Protein AF-A0AAV5SK29-F1 (afdb_monomer_lite)

Structure (mmCIF, N/CA/C/O backbone):
data_AF-A0AAV5SK29-F1
#
_entry.id   AF-A0AAV5SK29-F1
#
loop_
_atom_site.group_PDB
_atom_site.id
_atom_site.type_symbol
_atom_site.label_atom_id
_atom_site.label_alt_id
_atom_site.label_comp_id
_atom_site.label_asym_id
_atom_site.label_entity_id
_atom_site.label_seq_id
_atom_site.pdbx_PDB_ins_code
_atom_site.Cartn_x
_atom_site.Cartn_y
_atom_site.Cartn_z
_atom_site.occupancy
_atom_site.B_iso_or_equiv
_atom_site.auth_seq_id
_atom_site.auth_comp_id
_atom_site.auth_asym_id
_atom_site.auth_atom_id
_atom_site.pdbx_PDB_model_num
ATOM 1 N N . THR A 1 1 ? -4.341 -17.603 15.084 1.00 79.88 1 THR A N 1
ATOM 2 C CA . THR A 1 1 ? -4.028 -18.581 14.022 1.00 79.88 1 THR A CA 1
ATOM 3 C C . THR A 1 1 ? -3.719 -17.914 12.682 1.00 79.88 1 THR A C 1
ATOM 5 O O . THR A 1 1 ? -2.546 -17.773 12.384 1.00 79.88 1 THR A O 1
ATOM 8 N N . LEU A 1 2 ? -4.679 -17.398 11.893 1.00 82.50 2 LEU A N 1
ATOM 9 C CA . LEU A 1 2 ? -4.376 -16.826 10.555 1.00 82.50 2 LEU A CA 1
ATOM 10 C C . LEU A 1 2 ? -3.475 -15.574 10.591 1.00 82.50 2 LEU A C 1
ATOM 12 O O . LEU A 1 2 ? -2.555 -15.437 9.786 1.00 82.50 2 LEU A O 1
ATOM 16 N N . ARG A 1 3 ? -3.723 -14.651 11.531 1.00 79.00 3 ARG A N 1
ATOM 17 C CA . ARG A 1 3 ? -2.910 -13.431 11.692 1.00 79.00 3 ARG A CA 1
ATOM 18 C C . ARG A 1 3 ? -1.450 -13.754 12.022 1.00 79.00 3 ARG A C 1
ATOM 20 O O . ARG A 1 3 ? -0.555 -13.122 11.474 1.00 79.00 3 ARG A O 1
ATOM 27 N N . GLU A 1 4 ? -1.228 -14.741 12.883 1.00 84.56 4 GLU A N 1
ATOM 28 C CA . GLU A 1 4 ? 0.108 -15.174 13.308 1.00 84.56 4 GLU A CA 1
ATOM 29 C C . GLU A 1 4 ? 0.863 -15.832 12.152 1.00 84.56 4 GLU A C 1
ATOM 31 O O . GLU A 1 4 ? 2.021 -15.497 11.922 1.00 84.56 4 GLU A O 1
ATOM 36 N N . THR A 1 5 ? 0.195 -16.670 11.350 1.00 89.31 5 THR A N 1
ATOM 37 C CA . THR A 1 5 ? 0.790 -17.254 10.136 1.00 89.31 5 THR A CA 1
ATOM 38 C C . THR A 1 5 ? 1.229 -16.175 9.143 1.00 89.31 5 THR A C 1
ATOM 40 O O . THR A 1 5 ? 2.331 -16.241 8.597 1.00 89.31 5 THR A O 1
ATOM 43 N N . ARG A 1 6 ? 0.402 -15.140 8.932 1.00 79.38 6 ARG A N 1
ATOM 44 C CA . ARG A 1 6 ? 0.746 -14.016 8.041 1.00 79.38 6 ARG A CA 1
ATOM 45 C C . ARG A 1 6 ? 1.919 -13.205 8.586 1.00 79.38 6 ARG A C 1
ATOM 47 O O . ARG A 1 6 ? 2.805 -12.848 7.818 1.00 79.38 6 ARG A O 1
ATOM 54 N N . LEU A 1 7 ? 1.942 -12.944 9.894 1.00 82.88 7 LEU A N 1
ATOM 55 C CA . LEU A 1 7 ? 3.041 -12.229 10.546 1.00 82.88 7 LEU A CA 1
ATOM 56 C C . LEU A 1 7 ? 4.361 -13.003 10.413 1.00 82.88 7 LEU A C 1
ATOM 58 O O . LEU A 1 7 ? 5.349 -12.426 9.976 1.00 82.88 7 LEU A O 1
ATOM 62 N N . SER A 1 8 ? 4.348 -14.309 10.695 1.00 89.31 8 SER A N 1
ATOM 63 C CA . SER A 1 8 ? 5.518 -15.187 10.554 1.00 89.31 8 SER A CA 1
ATOM 64 C C . SER A 1 8 ? 6.041 -15.221 9.116 1.00 89.31 8 SER A C 1
ATOM 66 O O . SER A 1 8 ? 7.241 -15.089 8.904 1.00 89.31 8 SER A O 1
ATOM 68 N N . THR A 1 9 ? 5.152 -15.291 8.119 1.00 82.44 9 THR A N 1
ATOM 69 C CA . THR A 1 9 ? 5.553 -15.251 6.699 1.00 82.44 9 THR A CA 1
ATOM 70 C C . THR A 1 9 ? 6.255 -13.936 6.342 1.00 82.44 9 THR A C 1
ATOM 72 O O . THR A 1 9 ? 7.259 -13.934 5.630 1.00 82.44 9 THR A O 1
ATOM 75 N N . VAL A 1 10 ? 5.741 -12.806 6.838 1.00 78.69 10 VAL A N 1
ATOM 76 C CA . VAL A 1 10 ? 6.340 -11.482 6.609 1.00 78.69 10 VAL A CA 1
ATOM 77 C C . VAL A 1 10 ? 7.680 -11.347 7.332 1.00 78.69 10 VAL A C 1
ATOM 79 O O . VAL A 1 10 ? 8.613 -10.790 6.759 1.00 78.69 10 VAL A O 1
ATOM 82 N N . GLU A 1 11 ? 7.809 -11.874 8.551 1.00 86.31 11 GLU A N 1
ATOM 83 C CA . GLU A 1 11 ? 9.074 -11.887 9.296 1.00 86.31 11 GLU A CA 1
ATOM 84 C C . GLU A 1 11 ? 10.143 -12.741 8.589 1.00 86.31 11 GLU A C 1
ATOM 86 O O . GLU A 1 11 ? 11.283 -12.291 8.449 1.00 86.31 11 GLU A O 1
ATOM 91 N N . ASP A 1 12 ? 9.774 -13.907 8.052 1.00 89.12 12 ASP A N 1
ATOM 92 C CA . ASP A 1 12 ? 10.679 -14.766 7.277 1.00 89.12 12 ASP A CA 1
ATOM 93 C C . ASP A 1 12 ? 11.138 -14.105 5.971 1.00 89.12 12 ASP A C 1
ATOM 95 O O . ASP A 1 12 ? 12.321 -14.158 5.619 1.00 89.12 12 ASP A O 1
ATOM 99 N N . LEU A 1 13 ? 10.217 -13.466 5.242 1.00 81.25 13 LEU A N 1
ATOM 100 C CA . LEU A 1 13 ? 10.543 -12.715 4.026 1.00 81.25 13 LEU A CA 1
ATOM 101 C C . LEU A 1 13 ? 11.444 -11.524 4.333 1.00 81.25 13 LEU A C 1
ATOM 103 O O . LEU A 1 13 ? 12.464 -11.344 3.669 1.00 81.25 13 LEU A O 1
ATOM 107 N N . LYS A 1 14 ? 11.113 -10.758 5.374 1.00 86.31 14 LYS A N 1
ATOM 108 C CA . LYS A 1 14 ? 11.934 -9.644 5.842 1.00 86.31 14 LYS A CA 1
ATOM 109 C C . LYS A 1 14 ? 13.348 -10.115 6.162 1.00 86.31 14 LYS A C 1
ATOM 111 O O . LYS A 1 14 ? 14.292 -9.512 5.672 1.00 86.31 14 LYS A O 1
ATOM 116 N N . LYS A 1 15 ? 13.507 -11.212 6.909 1.00 91.12 15 LYS A N 1
ATOM 117 C CA . LYS A 1 15 ? 14.826 -11.773 7.233 1.00 91.12 15 LYS A CA 1
ATOM 118 C C . LYS A 1 15 ? 15.636 -12.083 5.972 1.00 91.12 15 LYS A C 1
ATOM 120 O O . LYS A 1 15 ? 16.774 -11.642 5.865 1.00 91.12 15 LYS A O 1
ATOM 125 N N . LYS A 1 16 ? 15.036 -12.771 4.994 1.00 88.44 16 LYS A N 1
ATOM 126 C CA . LYS A 1 16 ? 15.699 -13.088 3.715 1.00 88.44 16 LYS A CA 1
ATOM 127 C C . LYS A 1 16 ? 16.128 -11.832 2.957 1.00 88.44 16 LYS A C 1
ATOM 129 O O . LYS A 1 16 ? 17.215 -11.805 2.390 1.00 88.44 16 LYS A O 1
ATOM 134 N N . ILE A 1 17 ? 15.287 -10.800 2.952 1.00 82.44 17 ILE A N 1
ATOM 135 C CA . ILE A 1 17 ? 15.566 -9.532 2.270 1.00 82.44 17 ILE A CA 1
ATOM 136 C C . ILE A 1 17 ? 16.645 -8.741 3.003 1.00 82.44 17 ILE A C 1
ATOM 138 O O . ILE A 1 17 ? 17.525 -8.196 2.352 1.00 82.44 17 ILE A O 1
ATOM 142 N N . THR A 1 18 ? 16.641 -8.715 4.335 1.00 83.56 18 THR A N 1
ATOM 143 C CA . THR A 1 18 ? 17.704 -8.081 5.123 1.00 83.56 18 THR A CA 1
ATOM 144 C C . THR A 1 18 ? 19.044 -8.789 4.914 1.00 83.56 18 THR A C 1
ATOM 146 O O . THR A 1 18 ? 20.053 -8.124 4.688 1.00 83.56 18 THR A O 1
ATOM 149 N N . ASP A 1 19 ? 19.055 -10.125 4.897 1.00 86.06 19 ASP A N 1
ATOM 150 C CA . ASP A 1 19 ? 20.255 -10.918 4.598 1.00 86.06 19 ASP A CA 1
ATOM 151 C C . ASP A 1 19 ? 20.784 -10.639 3.179 1.00 86.06 19 ASP A C 1
ATOM 153 O O . ASP A 1 19 ? 21.995 -10.674 2.945 1.00 86.06 19 ASP A O 1
ATOM 157 N N . PHE A 1 20 ? 19.886 -10.358 2.228 1.00 79.25 20 PHE A N 1
ATOM 158 C CA . PHE A 1 20 ? 20.234 -9.961 0.864 1.00 79.25 20 PHE A CA 1
ATOM 159 C C . PHE A 1 20 ? 20.740 -8.511 0.798 1.00 79.25 20 PHE A C 1
ATOM 161 O O . PHE A 1 20 ? 21.775 -8.252 0.189 1.00 79.25 20 PHE A O 1
ATOM 168 N N . SER A 1 21 ? 20.078 -7.588 1.500 1.00 83.81 21 SER A N 1
ATOM 169 C CA . SER A 1 21 ? 20.451 -6.173 1.604 1.00 83.81 21 SER A CA 1
ATOM 170 C C . SER A 1 21 ? 21.813 -5.966 2.240 1.00 83.81 21 SER A C 1
ATOM 172 O O . SER A 1 21 ? 22.501 -5.025 1.880 1.00 83.81 21 SER A O 1
ATOM 174 N N . PHE A 1 22 ? 22.234 -6.837 3.155 1.00 82.06 22 PHE A N 1
ATOM 175 C CA . PHE A 1 22 ? 23.568 -6.741 3.748 1.00 82.06 22 PHE A CA 1
ATOM 176 C C . PHE A 1 22 ? 24.691 -7.074 2.753 1.00 82.06 22 PHE A C 1
ATOM 178 O O . PHE A 1 22 ? 25.846 -6.722 2.970 1.00 82.06 22 PHE A O 1
ATOM 185 N N . LYS A 1 23 ? 24.368 -7.791 1.672 1.00 84.38 23 LYS A N 1
ATOM 186 C CA . LYS A 1 23 ? 25.326 -8.241 0.652 1.00 84.38 23 LYS A CA 1
ATOM 187 C C . LYS A 1 23 ? 25.275 -7.407 -0.623 1.00 84.38 23 LYS A C 1
ATOM 189 O O . LYS A 1 23 ? 26.054 -7.664 -1.535 1.00 84.38 23 LYS A O 1
ATOM 194 N N . SER A 1 24 ? 24.327 -6.482 -0.710 1.00 80.62 24 SER A N 1
ATOM 195 C CA . SER A 1 24 ? 24.026 -5.726 -1.912 1.00 80.62 24 SER A CA 1
ATOM 196 C C . SER A 1 24 ? 24.037 -4.241 -1.580 1.00 80.62 24 SER A C 1
ATOM 198 O O . SER A 1 24 ? 23.245 -3.790 -0.759 1.00 80.62 24 SER A O 1
ATOM 200 N N . ASP A 1 25 ? 24.899 -3.488 -2.259 1.00 84.12 25 ASP A N 1
ATOM 201 C CA . ASP A 1 25 ? 24.910 -2.020 -2.203 1.00 84.12 25 ASP A CA 1
ATOM 202 C C . ASP A 1 25 ? 23.821 -1.400 -3.103 1.00 84.12 25 ASP A C 1
ATOM 204 O O . ASP A 1 25 ? 23.815 -0.197 -3.359 1.00 84.12 25 ASP A O 1
ATOM 208 N N . ASP A 1 26 ? 22.897 -2.221 -3.611 1.00 83.38 26 ASP A N 1
ATOM 209 C CA . ASP A 1 26 ? 21.832 -1.783 -4.500 1.00 83.38 26 ASP A CA 1
ATOM 210 C C . ASP A 1 26 ? 20.769 -0.997 -3.718 1.00 83.38 26 ASP A C 1
ATOM 212 O O . ASP A 1 26 ? 20.129 -1.492 -2.778 1.00 83.38 26 ASP A O 1
ATOM 216 N N . VAL A 1 27 ? 20.557 0.249 -4.144 1.00 84.62 27 VAL A N 1
ATOM 217 C CA . VAL A 1 27 ? 19.551 1.163 -3.591 1.00 84.62 27 VAL A CA 1
ATOM 218 C C . VAL A 1 27 ? 18.164 0.523 -3.619 1.00 84.62 27 VAL A C 1
ATOM 220 O O . VAL A 1 27 ? 17.388 0.687 -2.675 1.00 84.62 27 VAL A O 1
ATOM 223 N N . LEU A 1 28 ? 17.860 -0.274 -4.642 1.00 82.75 28 LEU A N 1
ATOM 224 C CA . LEU A 1 28 ? 16.573 -0.936 -4.771 1.00 82.75 28 LEU A CA 1
ATOM 225 C C . LEU A 1 28 ? 16.336 -1.945 -3.648 1.00 82.75 28 LEU A C 1
ATOM 227 O O . LEU A 1 28 ? 15.243 -2.013 -3.083 1.00 82.75 28 LEU A O 1
ATOM 231 N N . VAL A 1 29 ? 17.360 -2.723 -3.307 1.00 84.06 29 VAL A N 1
ATOM 232 C CA . VAL A 1 29 ? 17.273 -3.725 -2.242 1.00 84.06 29 VAL A CA 1
ATOM 233 C C . VAL A 1 29 ? 17.028 -3.043 -0.896 1.00 84.06 29 VAL A C 1
ATOM 235 O O . VAL A 1 29 ? 16.201 -3.510 -0.108 1.00 84.06 29 VAL A O 1
ATOM 238 N N . SER A 1 30 ? 17.669 -1.895 -0.669 1.00 87.00 30 SER A N 1
ATOM 239 C CA . SER A 1 30 ? 17.427 -1.044 0.501 1.00 87.00 30 SER A CA 1
ATOM 240 C C . SER A 1 30 ? 15.981 -0.529 0.553 1.00 87.00 30 SER A C 1
ATOM 242 O O . SER A 1 30 ? 15.318 -0.650 1.589 1.00 87.00 30 SER A O 1
ATOM 244 N N . VAL A 1 31 ? 15.442 -0.038 -0.571 1.00 87.69 31 VAL A N 1
ATOM 245 C CA . VAL A 1 31 ? 14.044 0.424 -0.680 1.00 87.69 31 VAL A CA 1
ATOM 246 C C . VAL A 1 31 ? 13.063 -0.714 -0.395 1.00 87.69 31 VAL A C 1
ATOM 248 O O . VAL A 1 31 ? 12.134 -0.542 0.398 1.00 87.69 31 VAL A O 1
ATOM 251 N N . ILE A 1 32 ? 13.282 -1.898 -0.976 1.00 85.88 32 ILE A N 1
ATOM 252 C CA . ILE A 1 32 ? 12.451 -3.083 -0.722 1.00 85.88 32 ILE A CA 1
ATOM 253 C C . ILE A 1 32 ? 12.506 -3.453 0.765 1.00 85.88 32 ILE A C 1
ATOM 255 O O . ILE A 1 32 ? 11.458 -3.634 1.386 1.00 85.88 32 ILE A O 1
ATOM 259 N N . SER A 1 33 ? 13.696 -3.511 1.371 1.00 88.00 33 SER A N 1
ATOM 260 C CA . SER A 1 33 ? 13.848 -3.820 2.800 1.00 88.00 33 SER A CA 1
ATOM 261 C C . SER A 1 33 ? 13.050 -2.853 3.680 1.00 88.00 33 SER A C 1
ATOM 263 O O . SER A 1 33 ? 12.306 -3.286 4.564 1.00 88.00 33 SER A O 1
ATOM 265 N N . LYS A 1 34 ? 13.125 -1.547 3.398 1.00 89.81 34 LYS A N 1
ATOM 266 C CA . LYS A 1 34 ? 12.353 -0.523 4.120 1.00 89.81 34 LYS A CA 1
ATOM 267 C C . LYS A 1 34 ? 10.852 -0.699 3.942 1.00 89.81 34 LYS A C 1
ATOM 269 O O . LYS A 1 34 ? 10.105 -0.538 4.904 1.00 89.81 34 LYS A O 1
ATOM 274 N N . ALA A 1 35 ? 10.396 -1.080 2.753 1.00 87.75 35 ALA A N 1
ATOM 275 C CA . ALA A 1 35 ? 8.987 -1.364 2.513 1.00 87.75 35 ALA A CA 1
ATOM 276 C C . ALA A 1 35 ? 8.482 -2.494 3.436 1.00 87.75 35 ALA A C 1
ATOM 278 O O . ALA A 1 35 ? 7.438 -2.358 4.085 1.00 87.75 35 ALA A O 1
ATOM 279 N N . PHE A 1 36 ? 9.253 -3.576 3.578 1.00 88.12 36 PHE A N 1
ATOM 280 C CA . PHE A 1 36 ? 8.930 -4.665 4.507 1.00 88.12 36 PHE A CA 1
ATOM 281 C C . PHE A 1 36 ? 8.952 -4.227 5.976 1.00 88.12 36 PHE A C 1
ATOM 283 O O . PHE A 1 36 ? 8.108 -4.679 6.758 1.00 88.12 36 PHE A O 1
ATOM 290 N N . ASP A 1 37 ? 9.847 -3.314 6.360 1.00 88.88 37 ASP A N 1
ATOM 291 C CA . ASP A 1 37 ? 9.841 -2.721 7.700 1.00 88.88 37 ASP A CA 1
ATOM 292 C C . ASP A 1 37 ? 8.538 -1.975 7.992 1.00 88.88 37 ASP A C 1
ATOM 294 O O . ASP A 1 37 ? 7.929 -2.197 9.046 1.00 88.88 37 ASP A O 1
ATOM 298 N N . VAL A 1 38 ? 8.064 -1.155 7.049 1.00 88.69 38 VAL A N 1
ATOM 299 C CA . VAL A 1 38 ? 6.784 -0.444 7.182 1.00 88.69 38 VAL A CA 1
ATOM 300 C C . VAL A 1 38 ? 5.619 -1.426 7.291 1.00 88.69 38 VAL A C 1
ATOM 302 O O . VAL A 1 38 ? 4.791 -1.295 8.196 1.00 88.69 38 VAL A O 1
ATOM 305 N N . SER A 1 39 ? 5.582 -2.453 6.436 1.00 86.19 39 SER A N 1
ATOM 306 C CA . SER A 1 39 ? 4.564 -3.514 6.493 1.00 86.19 39 SER A CA 1
ATOM 307 C C . SER A 1 39 ? 4.497 -4.157 7.873 1.00 86.19 39 SER A C 1
ATOM 309 O O . SER A 1 39 ? 3.430 -4.287 8.475 1.00 86.19 39 SER A O 1
ATOM 311 N N . HIS A 1 40 ? 5.654 -4.533 8.405 1.00 87.75 40 HIS A N 1
ATOM 312 C CA . HIS A 1 40 ? 5.761 -5.148 9.716 1.00 87.75 40 HIS A CA 1
ATOM 313 C C . HIS A 1 40 ? 5.312 -4.191 10.839 1.00 87.75 40 HIS A C 1
ATOM 315 O O . HIS A 1 40 ? 4.618 -4.614 11.768 1.00 87.75 40 HIS A O 1
ATOM 321 N N . MET A 1 41 ? 5.636 -2.895 10.749 1.00 90.00 41 MET A N 1
ATOM 322 C CA . MET A 1 41 ? 5.177 -1.881 11.710 1.00 90.00 41 MET A CA 1
ATOM 323 C C . MET A 1 41 ? 3.652 -1.736 11.732 1.00 90.00 41 MET A C 1
ATOM 325 O O . MET A 1 41 ? 3.075 -1.663 12.824 1.00 90.00 41 MET A O 1
ATOM 329 N N . ILE A 1 42 ? 3.012 -1.732 10.557 1.00 86.75 42 ILE A N 1
ATOM 330 C CA . ILE A 1 42 ? 1.550 -1.684 10.414 1.00 86.75 42 ILE A CA 1
ATOM 331 C C . ILE A 1 42 ? 0.923 -2.929 11.051 1.00 86.75 42 ILE A C 1
ATOM 333 O O . ILE A 1 42 ? 0.039 -2.808 11.899 1.00 86.75 42 ILE A O 1
ATOM 337 N N . MET A 1 43 ? 1.434 -4.124 10.735 1.00 84.81 43 MET A N 1
ATOM 338 C CA . MET A 1 43 ? 0.885 -5.391 11.241 1.00 84.81 43 MET A CA 1
ATOM 339 C C . MET A 1 43 ? 1.021 -5.565 12.762 1.00 84.81 43 MET A C 1
ATOM 341 O O . MET A 1 43 ? 0.120 -6.128 13.400 1.00 84.81 43 MET A O 1
ATOM 345 N N . LYS A 1 44 ? 2.119 -5.069 13.355 1.00 88.81 44 LYS A N 1
ATOM 346 C CA . LYS A 1 44 ? 2.318 -5.045 14.817 1.00 88.81 44 LYS A CA 1
ATOM 347 C C . LYS A 1 44 ? 1.499 -3.968 15.528 1.00 88.81 44 LYS A C 1
ATOM 349 O O . LYS A 1 44 ? 1.471 -3.957 16.752 1.00 88.81 44 LYS A O 1
ATOM 354 N N . GLY A 1 45 ? 0.814 -3.093 14.792 1.00 88.25 45 GLY A N 1
ATOM 355 C CA . GLY A 1 45 ? 0.023 -2.020 15.388 1.00 88.25 45 GLY A CA 1
ATOM 356 C C . GLY A 1 45 ? 0.885 -0.935 16.033 1.00 88.25 45 GLY A C 1
ATOM 357 O O . GLY A 1 45 ? 0.476 -0.352 17.029 1.00 88.25 45 GLY A O 1
ATOM 358 N N . SER A 1 46 ? 2.066 -0.656 15.473 1.00 88.88 46 SER A N 1
ATOM 359 C CA . SER A 1 46 ? 2.958 0.407 15.964 1.00 88.88 46 SER A CA 1
ATOM 360 C C . SER A 1 46 ? 2.282 1.788 15.938 1.00 88.88 46 SER A C 1
ATOM 362 O O . SER A 1 46 ? 1.284 1.981 15.241 1.00 88.88 46 SER A O 1
ATOM 364 N N . ASN A 1 47 ? 2.859 2.760 16.655 1.00 85.62 47 ASN A N 1
ATOM 365 C CA . ASN A 1 47 ? 2.370 4.143 16.698 1.00 85.62 47 ASN A CA 1
ATOM 366 C C . ASN A 1 47 ? 2.274 4.774 15.301 1.00 85.62 47 ASN A C 1
ATOM 368 O O . ASN A 1 47 ? 3.209 4.681 14.499 1.00 85.62 47 ASN A O 1
ATOM 372 N N . ASP A 1 48 ? 1.180 5.494 15.067 1.00 86.50 48 ASP A N 1
ATOM 373 C CA . ASP A 1 48 ? 0.810 6.027 13.754 1.00 86.50 48 ASP A CA 1
ATOM 374 C C . ASP A 1 48 ? 1.839 7.035 13.213 1.00 86.50 48 ASP A C 1
ATOM 376 O O . ASP A 1 48 ? 2.189 6.994 12.035 1.00 86.50 48 ASP A O 1
ATOM 380 N N . SER A 1 49 ? 2.442 7.854 14.082 1.00 90.62 49 SER A N 1
ATOM 381 C CA . SER A 1 49 ? 3.486 8.812 13.689 1.00 90.62 49 SER A CA 1
ATOM 382 C C . SER A 1 49 ? 4.729 8.144 13.096 1.00 90.62 49 SER A C 1
ATOM 384 O O . SER A 1 49 ? 5.314 8.651 12.140 1.00 90.62 49 SER A O 1
ATOM 386 N N . ARG A 1 50 ? 5.128 6.978 13.621 1.00 88.94 50 ARG A N 1
ATOM 387 C CA . ARG A 1 50 ? 6.294 6.240 13.116 1.00 88.94 50 ARG A CA 1
ATOM 388 C C . ARG A 1 50 ? 6.006 5.622 11.752 1.00 88.94 50 ARG A C 1
ATOM 390 O O . ARG A 1 50 ? 6.889 5.619 10.902 1.00 88.94 50 ARG A O 1
ATOM 397 N N . ILE A 1 51 ? 4.786 5.122 11.551 1.00 88.50 51 ILE A N 1
ATOM 398 C CA . ILE A 1 51 ? 4.350 4.542 10.275 1.00 88.50 51 ILE A CA 1
ATOM 399 C C . ILE A 1 51 ? 4.321 5.626 9.194 1.00 88.50 51 ILE A C 1
ATOM 401 O O . ILE A 1 51 ? 4.905 5.432 8.132 1.00 88.50 51 ILE A O 1
ATOM 405 N N . ILE A 1 52 ? 3.731 6.792 9.484 1.00 88.25 52 ILE A N 1
ATOM 406 C CA . ILE A 1 52 ? 3.667 7.919 8.539 1.00 88.25 52 ILE A CA 1
ATOM 407 C C . ILE A 1 52 ? 5.071 8.385 8.140 1.00 88.25 52 ILE A C 1
ATOM 409 O O . ILE A 1 52 ? 5.343 8.579 6.956 1.00 88.25 52 ILE A O 1
ATOM 413 N N . THR A 1 53 ? 5.982 8.548 9.103 1.00 91.31 53 THR A N 1
ATOM 414 C CA . THR A 1 53 ? 7.369 8.943 8.810 1.00 91.31 53 THR A CA 1
ATOM 415 C C . THR A 1 53 ? 8.075 7.909 7.935 1.00 91.31 53 THR A C 1
ATOM 417 O O . THR A 1 53 ? 8.752 8.281 6.979 1.00 91.31 53 THR A O 1
ATOM 420 N N . ALA A 1 54 ? 7.881 6.616 8.210 1.00 88.69 54 ALA A N 1
ATOM 421 C CA . ALA A 1 54 ? 8.489 5.552 7.420 1.00 88.69 54 ALA A CA 1
ATOM 422 C C . ALA A 1 54 ? 7.914 5.481 5.991 1.00 88.69 54 ALA A C 1
ATOM 424 O O . ALA A 1 54 ? 8.677 5.341 5.040 1.00 88.69 54 ALA A O 1
ATOM 425 N N . LEU A 1 55 ? 6.600 5.668 5.822 1.00 86.50 55 LEU A N 1
ATOM 426 C CA . LEU A 1 55 ? 5.952 5.762 4.506 1.00 86.50 55 LEU A CA 1
ATOM 427 C C . LEU A 1 55 ? 6.473 6.951 3.690 1.00 86.50 55 LEU A C 1
ATOM 429 O O . LEU A 1 55 ? 6.744 6.806 2.500 1.00 86.50 55 LEU A O 1
ATOM 433 N N . LYS A 1 56 ? 6.658 8.116 4.324 1.00 88.56 56 LYS A N 1
ATOM 434 C CA . LYS A 1 56 ? 7.241 9.297 3.666 1.00 88.56 56 LYS A CA 1
ATOM 435 C C . LYS A 1 56 ? 8.684 9.046 3.233 1.00 88.56 56 LYS A C 1
ATOM 437 O O . LYS A 1 56 ? 9.020 9.342 2.092 1.00 88.56 56 LYS A O 1
ATOM 442 N N . SER A 1 57 ? 9.504 8.455 4.107 1.00 90.06 57 SER A N 1
ATOM 443 C CA . SER A 1 57 ? 10.886 8.071 3.776 1.00 90.06 57 SER A CA 1
ATOM 444 C C . SER A 1 57 ? 10.925 7.117 2.586 1.00 90.06 57 SER A C 1
ATOM 446 O O . SER A 1 57 ? 11.689 7.332 1.650 1.00 90.06 57 SER A O 1
ATOM 448 N N . LEU A 1 58 ? 10.053 6.104 2.584 1.00 88.19 58 LEU A N 1
ATOM 449 C CA . LEU A 1 58 ? 9.952 5.137 1.496 1.00 88.19 58 LEU A CA 1
ATOM 450 C C . LEU A 1 58 ? 9.599 5.815 0.166 1.00 88.19 58 LEU A C 1
ATOM 452 O O . LEU A 1 58 ? 10.219 5.518 -0.849 1.00 88.19 58 LEU A O 1
ATOM 456 N N . ALA A 1 59 ? 8.649 6.754 0.171 1.00 84.69 59 ALA A N 1
ATOM 457 C CA . ALA A 1 59 ? 8.269 7.506 -1.023 1.00 84.69 59 ALA A CA 1
ATOM 458 C C . ALA A 1 59 ? 9.415 8.389 -1.555 1.00 84.69 59 ALA A C 1
ATOM 460 O O . ALA A 1 59 ? 9.646 8.438 -2.764 1.00 84.69 59 ALA A O 1
ATOM 461 N N . SER A 1 60 ? 10.160 9.057 -0.668 1.00 87.38 60 SER A N 1
ATOM 462 C CA . SER A 1 60 ? 11.315 9.875 -1.057 1.00 87.38 60 SER A CA 1
ATOM 463 C C . SER A 1 60 ? 12.448 9.034 -1.648 1.00 87.38 60 SER A C 1
ATOM 465 O O . SER A 1 60 ? 13.012 9.395 -2.677 1.00 87.38 60 SER A O 1
ATOM 467 N N . GLU A 1 61 ? 12.767 7.894 -1.039 1.00 84.81 61 GLU A N 1
ATOM 468 C CA . GLU A 1 61 ? 13.845 7.017 -1.508 1.00 84.81 61 GLU A CA 1
ATOM 469 C C . GLU A 1 61 ? 13.490 6.256 -2.778 1.00 84.81 61 GLU A C 1
ATOM 471 O O . GLU A 1 61 ? 14.353 6.073 -3.635 1.00 84.81 61 GLU A O 1
ATOM 476 N N . ARG A 1 62 ? 12.211 5.889 -2.935 1.00 80.69 62 ARG A N 1
ATOM 477 C CA . ARG A 1 62 ? 11.657 5.410 -4.202 1.00 80.69 62 ARG A CA 1
ATOM 478 C C . ARG A 1 62 ? 12.048 6.401 -5.296 1.00 80.69 62 ARG A C 1
ATOM 480 O O . ARG A 1 62 ? 12.740 6.019 -6.227 1.00 80.69 62 ARG A O 1
ATOM 487 N N . SER A 1 63 ? 11.719 7.683 -5.136 1.00 80.25 63 SER A N 1
ATOM 488 C CA . SER A 1 63 ? 12.035 8.708 -6.141 1.00 80.25 63 SER A CA 1
ATOM 489 C C . SER A 1 63 ? 13.526 8.814 -6.488 1.00 80.25 63 SER A C 1
ATOM 491 O O . SER A 1 63 ? 13.839 9.137 -7.629 1.00 80.25 63 SER A O 1
ATOM 493 N N . LEU A 1 64 ? 14.433 8.563 -5.537 1.00 75.50 64 LEU A N 1
ATOM 494 C CA . LEU A 1 64 ? 15.883 8.624 -5.761 1.00 75.50 64 LEU A CA 1
ATOM 495 C C . LEU A 1 64 ? 16.412 7.386 -6.492 1.00 75.50 64 LEU A C 1
ATOM 497 O O . LEU A 1 64 ? 17.215 7.516 -7.411 1.00 75.50 64 LEU A O 1
ATOM 501 N N . CYS A 1 65 ? 15.929 6.197 -6.126 1.00 67.88 65 CYS A N 1
ATOM 502 C CA . CYS A 1 65 ? 16.359 4.928 -6.714 1.00 67.88 65 CYS A CA 1
ATOM 503 C C . CYS A 1 65 ? 16.121 4.857 -8.232 1.00 67.88 65 CYS A C 1
ATOM 505 O O . CYS A 1 65 ? 16.817 4.129 -8.933 1.00 67.88 65 CYS A O 1
ATOM 507 N N . PHE A 1 66 ? 15.141 5.604 -8.745 1.00 66.12 66 PHE A N 1
ATOM 508 C CA . PHE A 1 66 ? 14.754 5.553 -10.158 1.00 66.12 66 PHE A CA 1
ATOM 509 C C . PHE A 1 66 ? 15.393 6.628 -11.037 1.00 66.12 66 PHE A C 1
ATOM 511 O O . PHE A 1 66 ? 15.187 6.596 -12.247 1.00 66.12 66 PHE A O 1
ATOM 518 N N . GLN A 1 67 ? 16.170 7.550 -10.464 1.00 71.81 67 GLN A N 1
ATOM 519 C CA . GLN A 1 67 ? 16.948 8.514 -11.252 1.00 71.81 67 GLN A CA 1
ATOM 520 C C . GLN A 1 67 ? 18.289 7.945 -11.725 1.00 71.81 67 GLN A C 1
ATOM 522 O O . GLN A 1 67 ? 18.933 8.549 -12.578 1.00 71.81 67 GLN A O 1
ATOM 527 N N . ASP A 1 68 ? 18.710 6.791 -11.201 1.00 69.75 68 ASP A N 1
ATOM 528 C CA . ASP A 1 68 ? 19.946 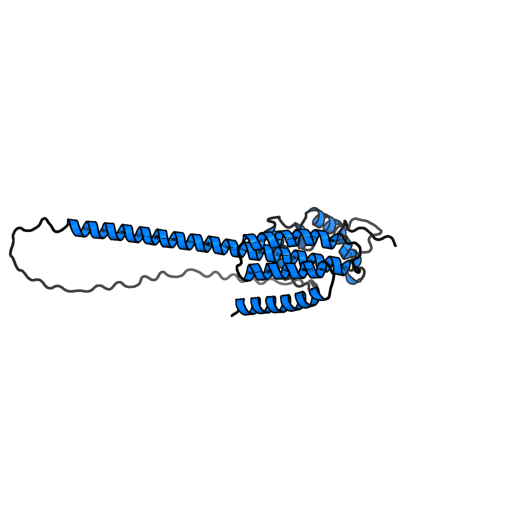6.154 -11.637 1.00 69.75 68 ASP A CA 1
ATOM 529 C C . ASP A 1 68 ? 19.723 5.428 -12.974 1.00 69.75 68 ASP A C 1
ATOM 531 O O . ASP A 1 68 ? 19.040 4.401 -13.069 1.00 69.75 68 ASP A O 1
ATOM 535 N N . GLU A 1 69 ? 20.266 5.995 -14.051 1.00 68.06 69 GLU A N 1
ATOM 536 C CA . GLU A 1 69 ? 20.125 5.446 -15.401 1.00 68.06 69 GLU A CA 1
ATOM 537 C C . GLU A 1 69 ? 20.841 4.098 -15.573 1.00 68.06 69 GLU A C 1
ATOM 539 O O . GLU A 1 69 ? 20.484 3.339 -16.474 1.00 68.06 69 GLU A O 1
ATOM 544 N N . ASN A 1 70 ? 21.751 3.737 -14.661 1.00 73.25 70 ASN A N 1
ATOM 545 C CA . ASN A 1 70 ? 22.631 2.569 -14.771 1.00 73.25 70 ASN A CA 1
ATOM 546 C C . ASN A 1 70 ? 21.960 1.204 -14.516 1.00 73.25 70 ASN A C 1
ATOM 548 O O . ASN A 1 70 ? 22.643 0.179 -14.484 1.00 73.25 70 ASN A O 1
ATOM 552 N N . PHE A 1 71 ? 20.638 1.145 -14.330 1.00 68.06 71 PHE A N 1
ATOM 553 C CA . PHE A 1 71 ? 19.943 -0.130 -14.140 1.00 68.06 71 PHE A CA 1
ATOM 554 C C . PHE A 1 71 ? 20.010 -0.993 -15.408 1.00 68.06 71 PHE A C 1
ATOM 556 O O . PHE A 1 71 ? 19.538 -0.581 -16.469 1.00 68.06 71 PHE A O 1
ATOM 563 N N . ILE A 1 72 ? 20.543 -2.205 -15.248 1.00 62.91 72 ILE A N 1
ATOM 564 C CA . ILE A 1 72 ? 21.021 -3.099 -16.317 1.00 62.91 72 ILE A CA 1
ATOM 565 C C . ILE A 1 72 ? 19.904 -3.588 -17.259 1.00 62.91 72 ILE A C 1
ATOM 567 O O . ILE A 1 72 ? 20.191 -3.951 -18.395 1.00 62.91 72 ILE A O 1
ATOM 571 N N . ASP A 1 73 ? 18.639 -3.566 -16.828 1.00 81.56 73 ASP A N 1
ATOM 572 C CA . ASP A 1 73 ? 17.507 -3.984 -17.660 1.00 81.56 73 ASP A CA 1
ATOM 573 C C . ASP A 1 73 ? 16.261 -3.091 -17.449 1.00 81.56 73 ASP A C 1
ATOM 575 O O . ASP A 1 73 ? 15.723 -3.036 -16.334 1.00 81.56 73 ASP A O 1
ATOM 579 N N . PRO A 1 74 ? 15.773 -2.388 -18.492 1.00 76.50 74 PRO A N 1
ATOM 580 C CA . PRO A 1 74 ? 14.548 -1.587 -18.433 1.00 76.50 74 PRO A CA 1
ATOM 581 C C . PRO A 1 74 ? 13.298 -2.394 -18.057 1.00 76.50 74 PRO A C 1
ATOM 583 O O . PRO A 1 74 ? 12.422 -1.875 -17.358 1.00 76.50 74 PRO A O 1
ATOM 586 N N . SER A 1 75 ? 13.216 -3.665 -18.465 1.00 77.06 75 SER A N 1
ATOM 587 C CA . SER A 1 75 ? 12.062 -4.525 -18.169 1.00 77.06 75 SER A CA 1
ATOM 588 C C . SER A 1 75 ? 11.988 -4.870 -16.681 1.00 77.06 75 SER A C 1
ATOM 590 O O . SER A 1 75 ? 10.966 -4.638 -16.027 1.00 77.06 75 SER A O 1
ATOM 592 N N . LEU A 1 76 ? 13.105 -5.313 -16.098 1.00 74.69 76 LEU A N 1
ATOM 593 C CA . LEU A 1 76 ? 13.237 -5.545 -14.661 1.00 74.69 76 LEU A CA 1
ATOM 594 C C . LEU A 1 76 ? 12.972 -4.271 -13.854 1.00 74.69 76 LEU A C 1
ATOM 596 O O . LEU A 1 76 ? 12.300 -4.329 -12.821 1.00 74.69 76 LEU A O 1
ATOM 600 N N . ARG A 1 77 ? 13.444 -3.113 -14.333 1.00 77.31 77 ARG A N 1
ATOM 601 C CA . ARG A 1 77 ? 13.179 -1.807 -13.710 1.00 77.31 77 ARG A CA 1
ATOM 602 C C . ARG A 1 77 ? 11.679 -1.504 -13.670 1.00 77.31 77 ARG A C 1
ATOM 604 O O . ARG A 1 77 ? 11.159 -1.177 -12.605 1.00 77.31 77 ARG A O 1
ATOM 611 N N . SER A 1 78 ? 10.981 -1.668 -14.795 1.00 76.81 78 SER A N 1
ATOM 612 C CA . SER A 1 78 ? 9.529 -1.460 -14.905 1.00 76.81 78 SER A CA 1
ATOM 613 C C . SER A 1 78 ? 8.738 -2.413 -14.004 1.00 76.81 78 SER A C 1
ATOM 615 O O . SER A 1 78 ? 7.884 -1.989 -13.224 1.00 76.81 78 SER A O 1
ATOM 617 N N . MET A 1 79 ? 9.085 -3.701 -14.018 1.00 79.00 79 MET A N 1
ATOM 618 C CA . MET A 1 79 ? 8.459 -4.711 -13.160 1.00 79.00 79 MET A CA 1
ATOM 619 C C . MET A 1 79 ? 8.629 -4.377 -11.678 1.00 79.00 79 MET A C 1
ATOM 621 O O . MET A 1 79 ? 7.689 -4.471 -10.887 1.00 79.00 79 MET A O 1
ATOM 625 N N . THR A 1 80 ? 9.831 -3.954 -11.304 1.00 75.56 80 THR A N 1
ATOM 626 C CA . THR A 1 80 ? 10.147 -3.577 -9.932 1.00 75.56 80 THR A CA 1
ATOM 627 C C . THR A 1 80 ? 9.404 -2.313 -9.509 1.00 75.56 80 THR A C 1
ATOM 629 O O . THR A 1 80 ? 8.906 -2.244 -8.385 1.00 75.56 80 THR A O 1
ATOM 632 N N . TYR A 1 81 ? 9.280 -1.333 -10.406 1.00 79.38 81 TYR A N 1
ATOM 633 C CA . TYR A 1 81 ? 8.472 -0.138 -10.181 1.00 79.38 81 TYR A CA 1
ATOM 634 C C . TYR A 1 81 ? 7.010 -0.505 -9.918 1.00 79.38 81 TYR A C 1
ATOM 636 O O . TYR A 1 81 ? 6.465 -0.123 -8.882 1.00 79.38 81 TYR A O 1
ATOM 644 N N . GLY A 1 82 ? 6.411 -1.319 -10.793 1.00 78.38 82 GLY A N 1
ATOM 645 C CA . GLY A 1 82 ? 5.033 -1.783 -10.631 1.00 78.38 82 GLY A CA 1
ATOM 646 C C . GLY A 1 82 ? 4.832 -2.569 -9.333 1.00 78.38 82 GLY A C 1
ATOM 647 O O . GLY A 1 82 ? 3.820 -2.395 -8.649 1.00 78.38 82 GLY A O 1
ATOM 648 N N . PHE A 1 83 ? 5.817 -3.382 -8.937 1.00 81.62 83 PHE A N 1
ATOM 649 C CA . PHE A 1 83 ? 5.798 -4.090 -7.658 1.00 81.62 83 PHE A CA 1
ATOM 650 C C . PHE A 1 83 ? 5.836 -3.130 -6.463 1.00 81.62 83 PHE A C 1
ATOM 652 O O . PHE A 1 83 ? 4.983 -3.229 -5.582 1.00 81.62 83 PHE A O 1
ATOM 659 N N . LEU A 1 84 ? 6.789 -2.195 -6.424 1.00 79.62 84 LEU A N 1
ATOM 660 C CA . LEU A 1 84 ? 6.938 -1.246 -5.316 1.00 79.62 84 LEU A CA 1
ATOM 661 C C . LEU A 1 84 ? 5.741 -0.305 -5.194 1.00 79.62 84 LEU A C 1
ATOM 663 O O . LEU A 1 84 ? 5.316 -0.002 -4.080 1.00 79.62 84 LEU A O 1
ATOM 667 N N . GLU A 1 85 ? 5.168 0.117 -6.316 1.00 81.31 85 GLU A N 1
ATOM 668 C CA . GLU A 1 85 ? 3.945 0.912 -6.350 1.00 81.31 85 GLU A CA 1
ATOM 669 C C . GLU A 1 85 ? 2.751 0.146 -5.789 1.00 81.31 85 GLU A C 1
ATOM 671 O O . GLU A 1 85 ? 2.101 0.604 -4.848 1.00 81.31 85 GLU A O 1
ATOM 676 N N . SER A 1 86 ? 2.518 -1.064 -6.302 1.00 79.62 86 SER A N 1
ATOM 677 C CA . SER A 1 86 ? 1.455 -1.945 -5.811 1.00 79.62 86 SER A CA 1
ATOM 678 C C . SER A 1 86 ? 1.613 -2.222 -4.316 1.00 79.62 86 SER A C 1
ATOM 680 O O . SER A 1 86 ? 0.637 -2.243 -3.559 1.00 79.62 86 SER A O 1
ATOM 682 N N . PHE A 1 87 ? 2.854 -2.408 -3.868 1.00 81.38 87 PHE A N 1
ATOM 683 C CA . PHE A 1 87 ? 3.172 -2.635 -2.470 1.00 81.38 87 PHE A CA 1
ATOM 684 C C . PHE A 1 87 ? 2.891 -1.395 -1.616 1.00 81.38 87 PHE A C 1
ATOM 686 O O . PHE A 1 87 ? 2.219 -1.503 -0.595 1.00 81.38 87 PHE A O 1
ATOM 693 N N . GLN A 1 88 ? 3.323 -0.208 -2.046 1.00 79.69 88 GLN A N 1
ATOM 694 C CA . GLN A 1 88 ? 3.060 1.054 -1.353 1.00 79.69 88 GLN A CA 1
ATOM 695 C C . GLN A 1 88 ? 1.556 1.329 -1.211 1.00 79.69 88 GLN A C 1
ATOM 697 O O . GLN A 1 88 ? 1.107 1.678 -0.118 1.00 79.69 88 GLN A O 1
ATOM 702 N N . LEU A 1 89 ? 0.776 1.125 -2.275 1.00 80.56 89 LEU A N 1
ATOM 703 C CA . LEU A 1 89 ? -0.685 1.250 -2.241 1.00 80.56 89 LEU A CA 1
ATOM 704 C C . LEU A 1 89 ? -1.307 0.265 -1.247 1.00 80.56 89 LEU A C 1
ATOM 706 O O . LEU A 1 89 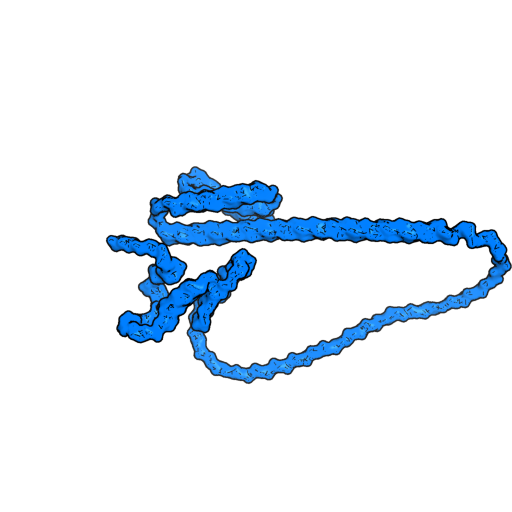? -2.156 0.641 -0.441 1.00 80.56 89 LEU A O 1
ATOM 710 N N . THR A 1 90 ? -0.821 -0.978 -1.233 1.00 85.00 90 THR A N 1
ATOM 711 C CA . THR A 1 90 ? -1.263 -1.990 -0.264 1.00 85.00 90 THR A CA 1
ATOM 712 C C . THR A 1 90 ? -0.968 -1.557 1.175 1.00 85.00 90 THR A C 1
ATOM 714 O O . THR A 1 90 ? -1.810 -1.726 2.055 1.00 85.00 90 THR A O 1
ATOM 717 N N . LEU A 1 91 ? 0.207 -0.976 1.439 1.00 80.12 91 LEU A N 1
ATOM 718 C CA . LEU A 1 91 ? 0.558 -0.474 2.770 1.00 80.12 91 LEU A CA 1
ATOM 719 C C . LEU A 1 91 ? -0.331 0.690 3.211 1.00 80.12 91 LEU A C 1
ATOM 721 O O . LEU A 1 91 ? -0.748 0.719 4.368 1.00 80.12 91 LEU A O 1
ATOM 725 N N . LEU A 1 92 ? -0.624 1.629 2.308 1.00 78.62 92 LEU A N 1
ATOM 726 C CA . LEU A 1 92 ? -1.542 2.737 2.580 1.00 78.62 92 LEU A CA 1
ATOM 727 C C . LEU A 1 92 ? -2.938 2.216 2.923 1.00 78.62 92 LEU A C 1
ATOM 729 O O . LEU A 1 92 ? -3.487 2.596 3.954 1.00 78.62 92 LEU A O 1
ATOM 733 N N . HIS A 1 93 ? -3.452 1.265 2.143 1.00 84.12 93 HIS A N 1
ATOM 734 C CA . HIS A 1 93 ? -4.753 0.659 2.408 1.00 84.12 93 HIS A CA 1
ATOM 735 C C . HIS A 1 93 ? -4.813 -0.044 3.773 1.00 84.12 93 HIS A C 1
ATOM 737 O O . HIS A 1 93 ? -5.735 0.184 4.554 1.00 84.12 93 HIS A O 1
ATOM 743 N N . LEU A 1 94 ? -3.801 -0.854 4.107 1.00 80.62 94 LEU A N 1
ATOM 744 C CA . LEU A 1 94 ? -3.724 -1.521 5.414 1.00 80.62 94 LEU A CA 1
ATOM 745 C C . LEU A 1 94 ? -3.663 -0.519 6.574 1.00 80.62 94 LEU A C 1
ATOM 747 O O . LEU A 1 94 ? -4.172 -0.790 7.664 1.00 80.62 94 LEU A O 1
ATOM 751 N N . TYR A 1 95 ? -3.014 0.624 6.360 1.00 82.25 95 TYR A N 1
ATOM 752 C CA . TYR A 1 95 ? -2.945 1.693 7.345 1.00 82.25 95 TYR A CA 1
ATOM 753 C C . TYR A 1 95 ? -4.302 2.396 7.529 1.00 82.25 95 TYR A C 1
ATOM 755 O O . TYR A 1 95 ? -4.731 2.593 8.665 1.00 82.25 95 TYR A O 1
ATOM 763 N N . GLU A 1 96 ? -5.016 2.702 6.445 1.00 84.06 96 GLU A N 1
ATOM 764 C CA . GLU A 1 96 ? -6.376 3.261 6.493 1.00 84.06 96 GLU A CA 1
ATOM 765 C C . GLU A 1 96 ? -7.366 2.313 7.179 1.00 84.06 96 GLU A C 1
ATOM 767 O O . GLU A 1 96 ? -8.092 2.731 8.081 1.00 84.06 96 GLU A O 1
ATOM 772 N N . GLU A 1 97 ? -7.349 1.022 6.828 1.00 83.94 97 GLU A N 1
ATOM 773 C CA . GLU A 1 97 ? -8.203 -0.001 7.447 1.00 83.94 97 GLU A CA 1
ATOM 774 C C . GLU A 1 97 ? -7.961 -0.085 8.964 1.00 83.94 97 GLU A C 1
ATOM 776 O O . GLU A 1 97 ? -8.893 -0.228 9.762 1.00 83.94 97 GLU A O 1
ATOM 781 N N . LYS A 1 98 ? -6.696 0.033 9.390 1.00 83.81 98 LYS A N 1
ATOM 782 C CA . LYS A 1 98 ? -6.334 0.078 10.811 1.00 83.81 98 LYS A CA 1
ATOM 783 C C . LYS A 1 98 ? -6.940 1.306 11.499 1.00 83.81 98 LYS A C 1
ATOM 785 O O . LYS A 1 98 ? -7.477 1.164 12.598 1.00 83.81 98 LYS A O 1
ATOM 790 N N . ASN A 1 99 ? -6.865 2.480 10.875 1.00 82.12 99 ASN A N 1
ATOM 791 C CA . ASN A 1 99 ? -7.405 3.716 11.444 1.00 82.12 99 ASN A CA 1
ATOM 792 C C . ASN A 1 99 ? -8.937 3.675 11.546 1.00 82.12 99 ASN A C 1
ATOM 794 O O . ASN A 1 99 ? -9.475 3.986 12.604 1.00 82.12 99 ASN A O 1
ATOM 798 N N . GLN A 1 100 ? -9.632 3.171 10.523 1.00 86.62 100 GLN A N 1
ATOM 799 C CA . GLN A 1 100 ? -11.093 3.007 10.549 1.00 86.62 100 GLN A CA 1
ATOM 800 C C . GLN A 1 100 ? -11.560 2.084 11.685 1.00 86.62 100 GLN A C 1
ATOM 802 O O . GLN A 1 100 ? -12.557 2.356 12.357 1.00 86.62 100 GLN A O 1
ATOM 807 N N . LYS A 1 101 ? -10.826 0.993 11.948 1.00 86.69 101 LYS A N 1
ATOM 808 C CA . LYS A 1 101 ? -11.123 0.092 13.077 1.00 86.69 101 LYS A CA 1
ATOM 809 C C . LYS A 1 101 ? -10.928 0.770 14.428 1.00 86.69 101 LYS A C 1
ATOM 811 O O . LYS A 1 101 ? -11.697 0.502 15.347 1.00 86.69 101 LYS A O 1
ATOM 816 N N . LYS A 1 102 ? -9.919 1.637 14.548 1.00 87.62 102 LYS A N 1
ATOM 817 C CA . LYS A 1 102 ? -9.668 2.410 15.768 1.00 87.62 102 LYS A CA 1
ATOM 818 C C . LYS A 1 102 ? -10.822 3.375 16.043 1.00 87.62 102 LYS A C 1
ATOM 820 O O . LYS A 1 102 ? -11.386 3.326 17.131 1.00 87.62 102 LYS A O 1
ATOM 825 N N . GLU A 1 103 ? -11.239 4.142 15.039 1.00 87.50 103 GLU A N 1
ATOM 826 C CA . GLU A 1 103 ? -12.390 5.051 15.138 1.00 87.50 103 GLU A CA 1
ATOM 827 C C . GLU A 1 103 ? -13.676 4.296 15.499 1.00 87.50 103 GLU A C 1
ATOM 829 O O . GLU A 1 103 ? -14.396 4.686 16.415 1.00 87.50 103 GLU A O 1
ATOM 834 N N . SER A 1 104 ? -13.919 3.148 14.858 1.00 88.31 104 SER A N 1
ATOM 835 C CA . SER A 1 104 ? -15.080 2.297 15.163 1.00 88.31 104 SER A CA 1
ATOM 836 C C . SER A 1 104 ? -15.066 1.789 16.610 1.00 88.31 104 SER A C 1
ATOM 838 O O . SER A 1 104 ? -16.111 1.727 17.257 1.00 88.31 104 SER A O 1
ATOM 840 N N . SER A 1 105 ? -13.888 1.440 17.141 1.00 88.44 105 SER A N 1
ATOM 841 C CA . SER A 1 105 ? -13.750 0.992 18.531 1.00 88.44 105 SER A CA 1
ATOM 842 C C . SER A 1 105 ? -13.946 2.122 19.544 1.00 88.44 105 SER A C 1
ATOM 844 O O . SER A 1 105 ? -14.587 1.905 20.568 1.00 88.44 105 SER A O 1
ATOM 846 N N . GLU A 1 106 ? -13.465 3.331 19.246 1.00 89.50 106 GLU A N 1
ATOM 847 C CA . GLU A 1 106 ? -13.641 4.505 20.108 1.00 89.50 106 GLU A CA 1
ATOM 848 C C . GLU A 1 106 ? -15.122 4.905 20.184 1.00 89.50 106 GLU A C 1
ATOM 850 O O . GLU A 1 106 ? -15.653 5.081 21.284 1.00 89.50 106 GLU A O 1
ATOM 855 N N . ILE A 1 107 ? -15.822 4.923 19.043 1.00 89.31 107 ILE A N 1
ATOM 856 C CA . ILE A 1 107 ? -17.270 5.176 18.985 1.00 89.31 107 ILE A CA 1
ATOM 857 C C . ILE A 1 107 ? -18.033 4.135 19.810 1.00 89.31 107 ILE A C 1
ATOM 859 O O . ILE A 1 107 ? -18.878 4.516 20.615 1.00 89.31 107 ILE A O 1
ATOM 863 N N . SER A 1 108 ? -17.698 2.846 19.678 1.00 88.62 108 SER A N 1
ATOM 864 C CA . SER A 1 108 ? -18.336 1.774 20.460 1.00 88.62 108 SER A CA 1
ATOM 865 C C . SER A 1 108 ? -18.160 1.972 21.968 1.00 88.62 108 SER A C 1
ATOM 867 O O . SER A 1 108 ? -19.115 1.834 22.728 1.00 88.62 108 SER A O 1
ATOM 869 N N . THR A 1 109 ? -16.958 2.339 22.425 1.00 88.69 109 THR A N 1
ATOM 870 C CA . THR A 1 109 ? -16.725 2.582 23.860 1.00 88.69 109 THR A CA 1
ATOM 871 C C . THR A 1 109 ? -17.469 3.810 24.373 1.00 88.69 109 THR A C 1
ATOM 873 O O . THR A 1 109 ? -17.957 3.811 25.501 1.00 88.69 109 THR A O 1
ATOM 876 N N . GLN A 1 110 ? -17.605 4.845 23.540 1.00 88.44 110 GLN A N 1
ATOM 877 C CA . GLN A 1 110 ? -18.357 6.043 23.890 1.00 88.44 110 GLN A CA 1
ATOM 878 C C . GLN A 1 110 ? -19.862 5.763 23.955 1.00 88.44 110 GLN A C 1
ATOM 880 O O . GLN A 1 110 ? -20.537 6.275 24.848 1.00 88.44 110 GLN A O 1
ATOM 885 N N . THR A 1 111 ? -20.394 4.937 23.049 1.00 89.50 111 THR A N 1
ATOM 886 C CA . THR A 1 111 ? -21.800 4.517 23.096 1.00 89.50 111 THR A CA 1
ATOM 887 C C . THR A 1 111 ? -22.086 3.649 24.312 1.00 89.50 111 THR A C 1
ATOM 889 O O . THR A 1 111 ? -23.102 3.867 24.967 1.00 89.50 111 THR A O 1
ATOM 892 N N . ASP A 1 112 ? -21.185 2.732 24.667 1.00 91.00 112 ASP A N 1
ATOM 893 C CA . ASP A 1 112 ? -21.351 1.871 25.842 1.00 91.00 112 ASP A CA 1
ATOM 894 C C . ASP A 1 112 ? -21.335 2.687 27.142 1.00 91.00 112 ASP A C 1
ATOM 896 O O . ASP A 1 112 ? -22.174 2.476 28.019 1.00 91.00 112 ASP A O 1
ATOM 900 N N . GLU A 1 113 ? -20.443 3.677 27.250 1.00 92.25 113 GLU A N 1
ATOM 901 C CA . GLU A 1 113 ? -20.398 4.571 28.411 1.00 92.25 113 GLU A CA 1
ATOM 902 C C . GLU A 1 113 ? -21.627 5.494 28.471 1.00 92.25 113 GLU A C 1
ATOM 904 O O . GLU A 1 113 ? -22.197 5.697 29.542 1.00 92.25 113 GLU A O 1
ATOM 909 N N . ALA A 1 114 ? -22.112 5.996 27.330 1.00 90.44 114 ALA A N 1
ATOM 910 C CA . ALA A 1 114 ? -23.349 6.778 27.276 1.00 90.44 114 ALA A CA 1
ATOM 911 C C . ALA A 1 114 ? -24.579 5.946 27.685 1.00 90.44 114 ALA A C 1
ATOM 913 O O . ALA A 1 114 ? -25.425 6.424 28.444 1.00 90.44 114 ALA A O 1
ATOM 914 N N . ILE A 1 115 ? -24.668 4.689 27.232 1.00 92.56 115 ILE A N 1
ATOM 915 C CA . ILE A 1 115 ? -25.715 3.747 27.654 1.00 92.56 115 ILE A CA 1
ATOM 916 C C . ILE A 1 115 ? -25.614 3.503 29.160 1.00 92.56 115 ILE A C 1
ATOM 918 O O . ILE A 1 115 ? -26.625 3.572 29.857 1.00 92.56 115 ILE A O 1
ATOM 922 N N . ARG A 1 116 ? -24.406 3.286 29.688 1.00 93.06 116 ARG A N 1
ATOM 923 C CA . ARG A 1 116 ? -24.174 3.075 31.121 1.00 93.06 116 ARG A CA 1
ATOM 924 C C . ARG A 1 116 ? -24.614 4.270 31.971 1.00 93.06 116 ARG A C 1
ATOM 926 O O . ARG A 1 116 ? -25.294 4.067 32.975 1.00 93.06 116 ARG A O 1
ATOM 933 N N . ILE A 1 117 ? -24.279 5.497 31.565 1.00 92.69 117 ILE A N 1
ATOM 934 C CA . ILE A 1 117 ? -24.705 6.732 32.249 1.00 92.69 117 ILE A CA 1
ATOM 935 C C . ILE A 1 117 ? -26.236 6.871 32.216 1.00 92.69 117 ILE A C 1
ATOM 937 O O . ILE A 1 117 ? -26.854 7.182 33.236 1.00 92.69 117 ILE A O 1
ATOM 941 N N . ASN A 1 118 ? -26.871 6.587 31.077 1.00 90.56 118 ASN A N 1
ATOM 942 C CA . ASN A 1 118 ? -28.331 6.638 30.962 1.00 90.56 118 ASN A CA 1
ATOM 943 C C . ASN A 1 118 ? -29.021 5.585 31.846 1.00 90.56 118 ASN A C 1
ATOM 945 O O . ASN A 1 118 ? -30.030 5.885 32.477 1.00 90.56 118 ASN A O 1
ATOM 949 N N . VAL A 1 119 ? -28.464 4.376 31.952 1.00 91.56 119 VAL A N 1
ATOM 950 C CA . VAL A 1 119 ? -28.992 3.338 32.853 1.00 91.56 119 VAL A CA 1
ATOM 951 C C . VAL A 1 119 ? -28.849 3.756 34.320 1.00 91.56 119 VAL A C 1
ATOM 953 O O . VAL A 1 119 ? -29.817 3.633 35.063 1.00 91.56 119 VAL A O 1
ATOM 956 N N . MET A 1 120 ? -27.699 4.311 34.728 1.00 86.75 120 MET A N 1
ATOM 957 C CA . MET A 1 120 ? -27.489 4.789 36.107 1.00 86.75 120 MET A CA 1
ATOM 958 C C . MET A 1 120 ? -28.437 5.936 36.490 1.00 86.75 120 MET A C 1
ATOM 960 O O . MET A 1 120 ? -29.008 5.935 37.575 1.00 86.75 120 MET A O 1
ATOM 964 N N . THR A 1 121 ? -28.670 6.895 35.591 1.00 90.38 121 THR A N 1
ATOM 965 C CA . THR A 1 121 ? -29.597 8.007 35.878 1.00 90.38 121 THR A CA 1
ATOM 966 C C . THR A 1 121 ? -31.053 7.547 35.990 1.00 90.38 121 THR A C 1
ATOM 968 O O . THR A 1 121 ? -31.815 8.111 36.774 1.00 90.38 121 THR A O 1
ATOM 971 N N . MET A 1 122 ? -31.448 6.498 35.258 1.00 85.38 122 MET A N 1
ATOM 972 C CA . MET A 1 122 ? -32.781 5.907 35.392 1.00 85.38 122 MET A CA 1
ATOM 973 C C . MET A 1 122 ? -32.956 5.092 36.675 1.00 85.38 122 MET A C 1
ATOM 975 O O . MET A 1 122 ? -34.042 5.132 37.254 1.00 85.38 122 MET A O 1
ATOM 979 N N . THR A 1 123 ? -31.921 4.390 37.148 1.00 86.50 123 THR A N 1
ATOM 980 C CA . THR A 1 123 ? -31.987 3.690 38.442 1.00 86.50 123 THR A CA 1
ATOM 981 C C . THR A 1 123 ? -32.088 4.672 39.603 1.00 86.50 123 THR A C 1
ATOM 983 O O . THR A 1 123 ? -32.952 4.498 40.457 1.00 86.50 123 THR A O 1
ATOM 986 N N . ASP A 1 124 ? -31.315 5.762 39.578 1.00 86.12 124 ASP A N 1
ATOM 987 C CA . ASP A 1 124 ? -31.374 6.797 40.619 1.00 86.12 124 ASP A CA 1
ATOM 988 C C . ASP A 1 124 ? -32.751 7.488 40.656 1.00 86.12 124 ASP A C 1
ATOM 990 O O . ASP A 1 124 ? -33.286 7.797 41.723 1.00 86.12 124 ASP A O 1
ATOM 994 N N . PHE A 1 125 ? -33.363 7.702 39.484 1.00 85.69 125 PHE A N 1
ATOM 995 C CA . PHE A 1 125 ? -34.723 8.234 39.389 1.00 85.69 125 PHE A CA 1
ATOM 996 C C . PHE A 1 125 ? -35.771 7.263 39.955 1.00 85.69 125 PHE A C 1
ATOM 998 O O . PHE A 1 125 ? -36.691 7.690 40.655 1.00 85.69 125 PHE A O 1
ATOM 1005 N N . ALA A 1 126 ? -35.636 5.962 39.683 1.00 81.44 126 ALA A N 1
ATOM 1006 C CA . ALA A 1 126 ? -36.541 4.942 40.206 1.00 81.44 126 ALA A CA 1
ATOM 1007 C C . ALA A 1 126 ? -36.451 4.824 41.738 1.00 81.44 126 ALA A C 1
ATOM 1009 O O . ALA A 1 126 ? -37.486 4.799 42.408 1.00 81.44 126 ALA A O 1
ATOM 1010 N N . ASP A 1 127 ? -35.241 4.839 42.300 1.00 81.38 127 ASP A N 1
ATOM 1011 C CA . ASP A 1 127 ? -35.024 4.773 43.750 1.00 81.38 127 ASP A CA 1
ATOM 1012 C C . ASP A 1 127 ? -35.593 6.009 44.474 1.00 81.38 127 ASP A C 1
ATOM 1014 O O . ASP A 1 127 ? -36.179 5.896 45.557 1.00 81.38 127 ASP A O 1
ATOM 1018 N N . GLY A 1 128 ? -35.521 7.189 43.847 1.00 79.31 128 GLY A N 1
ATOM 1019 C CA . GLY A 1 128 ? -36.135 8.416 44.367 1.00 79.31 128 GLY A CA 1
ATOM 1020 C C . GLY A 1 128 ? -37.669 8.363 44.457 1.00 79.31 128 GLY A C 1
ATOM 1021 O O . GLY A 1 128 ? -38.255 8.920 45.389 1.00 79.31 128 GLY A O 1
ATOM 1022 N N . LEU A 1 129 ? -38.338 7.664 43.534 1.00 78.81 129 LEU A N 1
ATOM 1023 C CA . LEU A 1 129 ? -39.798 7.496 43.561 1.00 78.81 129 LEU A CA 1
ATOM 1024 C C . LEU A 1 129 ? -40.254 6.512 44.645 1.00 78.81 129 LEU A C 1
ATOM 1026 O O . LEU A 1 129 ? -41.288 6.729 45.272 1.00 78.81 129 LEU A O 1
ATOM 1030 N N . VAL A 1 130 ? -39.476 5.462 44.919 1.00 78.56 130 VAL A N 1
ATOM 1031 C CA . VAL A 1 130 ? -39.802 4.488 45.976 1.00 78.56 130 VAL A CA 1
ATOM 1032 C C . VAL A 1 130 ? -39.672 5.113 47.370 1.00 78.56 130 VAL A C 1
ATOM 1034 O O . VAL A 1 130 ? -40.451 4.794 48.267 1.00 78.56 130 VAL A O 1
ATOM 1037 N N . SER A 1 131 ? -38.745 6.057 47.556 1.00 66.12 131 SER A N 1
ATOM 1038 C CA . SER A 1 131 ? -38.524 6.698 48.858 1.00 66.12 131 SER A CA 1
ATOM 1039 C C . SER A 1 131 ? -39.596 7.721 49.261 1.00 66.12 131 SER A C 1
ATOM 1041 O O . SER A 1 131 ? -39.658 8.078 50.434 1.00 66.12 131 SER A O 1
ATOM 1043 N N . THR A 1 132 ? -40.433 8.209 48.340 1.00 61.94 132 THR A N 1
ATOM 1044 C CA . THR A 1 132 ? -41.427 9.268 48.630 1.00 61.94 132 THR A CA 1
ATOM 1045 C C . THR A 1 132 ? -42.844 8.743 48.885 1.00 61.94 132 THR A C 1
ATOM 1047 O O . THR A 1 132 ? -43.729 9.519 49.233 1.00 61.94 132 THR A O 1
ATOM 1050 N N . GLY A 1 133 ? -43.071 7.430 48.765 1.00 58.59 133 GLY A N 1
ATOM 1051 C CA . GLY A 1 133 ? -44.403 6.823 48.880 1.00 58.59 133 GLY A CA 1
ATOM 1052 C C . GLY A 1 133 ? -44.822 6.317 50.266 1.00 58.59 133 GLY A C 1
ATOM 1053 O O . GLY A 1 133 ? -45.963 5.893 50.408 1.00 58.59 133 GLY A O 1
ATOM 1054 N N . ASN A 1 134 ? -43.948 6.334 51.281 1.00 59.75 134 ASN A N 1
ATOM 1055 C CA . ASN A 1 134 ? -44.180 5.576 52.524 1.00 59.75 134 ASN A CA 1
ATOM 1056 C C . ASN A 1 134 ? -44.431 6.405 53.800 1.00 59.75 134 ASN A C 1
ATOM 1058 O O . ASN A 1 134 ? -44.544 5.808 54.867 1.00 59.75 134 ASN A O 1
ATOM 1062 N N . GLU A 1 135 ? -44.554 7.736 53.738 1.00 60.59 135 GLU A N 1
ATOM 1063 C CA . GLU A 1 135 ? -44.736 8.556 54.957 1.00 60.59 135 GLU A CA 1
ATOM 1064 C C . GLU A 1 135 ? -46.167 9.056 55.233 1.00 60.59 135 GLU A C 1
ATOM 1066 O O . GLU A 1 135 ? -46.407 9.613 56.300 1.00 60.59 135 GLU A O 1
ATOM 1071 N N . GLU A 1 136 ? -47.161 8.801 54.375 1.00 60.50 136 GLU A N 1
ATOM 1072 C CA . GLU A 1 136 ? -48.541 9.260 54.628 1.00 60.50 136 GLU A CA 1
ATOM 1073 C C . GLU A 1 136 ? -49.599 8.166 54.430 1.00 60.50 136 GLU A C 1
ATOM 1075 O O . GLU A 1 136 ? -50.464 8.284 53.568 1.00 60.50 136 GLU A O 1
ATOM 1080 N N . MET A 1 137 ? -49.591 7.106 55.252 1.00 58.34 137 MET A N 1
ATOM 1081 C CA . MET A 1 137 ? -50.833 6.350 55.503 1.00 58.34 137 MET A CA 1
ATOM 1082 C C . MET A 1 137 ? -50.810 5.494 56.783 1.00 58.34 137 MET A C 1
ATOM 1084 O O . MET A 1 137 ? -51.126 4.309 56.763 1.00 58.34 137 MET A O 1
ATOM 1088 N N . GLU A 1 138 ? -50.488 6.089 57.935 1.00 56.56 138 GLU A N 1
ATOM 1089 C CA . GLU A 1 138 ? -50.832 5.508 59.243 1.00 56.56 138 GLU A CA 1
ATOM 1090 C C . GLU A 1 138 ? -52.087 6.199 59.795 1.00 56.56 138 GLU A C 1
ATOM 1092 O O . GLU A 1 138 ? -52.020 7.122 60.607 1.00 56.56 138 GLU A O 1
ATOM 1097 N N . LYS A 1 139 ? -53.267 5.770 59.332 1.00 58.62 139 LYS A N 1
ATOM 1098 C CA . LYS A 1 139 ? -54.475 5.846 60.161 1.00 58.62 139 LYS A CA 1
ATOM 1099 C C . LYS A 1 139 ? -55.568 4.897 59.689 1.00 58.62 139 LYS A C 1
ATOM 1101 O O . LYS A 1 139 ? -56.119 5.065 58.610 1.00 58.62 139 LYS A O 1
ATOM 1106 N N . ASP A 1 140 ? -55.855 3.963 60.591 1.00 55.38 140 ASP A N 1
ATOM 1107 C CA . ASP A 1 140 ? -57.107 3.245 60.807 1.00 55.38 140 ASP A CA 1
ATOM 1108 C C . ASP A 1 140 ? -57.696 2.486 59.607 1.00 55.38 140 ASP A C 1
ATOM 1110 O O . ASP A 1 140 ? -58.227 3.068 58.673 1.00 55.38 140 ASP A O 1
ATOM 1114 N N . HIS A 1 141 ? -57.676 1.149 59.671 1.00 50.12 141 HIS A N 1
ATOM 1115 C CA . HIS A 1 141 ? -58.892 0.346 59.856 1.00 50.12 141 HIS A CA 1
ATOM 1116 C C . HIS A 1 141 ? -58.582 -1.157 59.816 1.00 50.12 141 HIS A C 1
ATOM 1118 O O . HIS A 1 141 ? -58.094 -1.705 58.832 1.00 50.12 141 HIS A O 1
ATOM 1124 N N . SER A 1 142 ? -58.935 -1.841 60.906 1.00 61.03 142 SER A N 1
ATOM 1125 C CA . SER A 1 142 ? -59.087 -3.289 60.9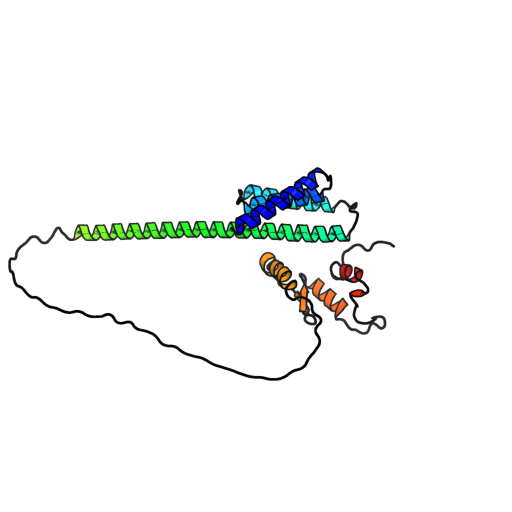36 1.00 61.03 142 SER A CA 1
ATOM 1126 C C . SER A 1 142 ? -60.327 -3.697 60.140 1.00 61.03 142 SER A C 1
ATOM 1128 O O . SER A 1 142 ? -61.433 -3.276 60.482 1.00 61.03 142 SER A O 1
ATOM 1130 N N . SER A 1 143 ? -60.180 -4.579 59.161 1.00 55.66 143 SER A N 1
ATOM 1131 C CA . SER A 1 143 ? -61.102 -5.702 58.969 1.00 55.66 143 SER A CA 1
ATOM 1132 C C . SER A 1 143 ? -60.481 -6.703 58.016 1.00 55.66 143 SER A C 1
ATOM 1134 O O . SER A 1 143 ? -60.140 -6.406 56.877 1.00 55.66 143 SER A O 1
ATOM 1136 N N . THR A 1 144 ? -60.327 -7.899 58.556 1.00 57.00 144 THR A N 1
ATOM 1137 C CA . THR A 1 144 ? -60.207 -9.152 57.836 1.00 57.00 144 THR A CA 1
ATOM 1138 C C . THR A 1 144 ? -61.408 -9.317 56.914 1.00 57.00 144 THR A C 1
ATOM 1140 O O . THR A 1 144 ? -62.530 -9.186 57.390 1.00 57.00 144 THR A O 1
ATOM 1143 N N . ASP A 1 145 ? -61.191 -9.677 55.654 1.00 42.56 145 ASP A N 1
ATOM 1144 C CA . ASP A 1 145 ? -61.948 -10.787 55.087 1.00 42.56 145 ASP A CA 1
ATOM 1145 C C . ASP A 1 145 ? -61.262 -11.394 53.865 1.00 42.56 145 ASP A C 1
ATOM 1147 O O . ASP A 1 145 ? -60.642 -10.732 53.035 1.00 42.56 145 ASP A O 1
ATOM 1151 N N . SER A 1 146 ? -61.355 -12.715 53.859 1.00 59.31 146 SER A N 1
ATOM 1152 C CA . SER A 1 146 ? -60.826 -13.673 52.902 1.00 59.31 146 SER A CA 1
ATOM 1153 C C . SER A 1 146 ? -61.409 -13.455 51.509 1.00 59.31 146 SER A C 1
ATOM 1155 O O . SER A 1 146 ? -62.580 -13.108 51.406 1.00 59.31 146 SER A O 1
ATOM 1157 N N . LEU A 1 147 ? -60.652 -13.787 50.457 1.00 47.03 147 LEU A N 1
ATOM 1158 C CA . LEU A 1 147 ? -61.177 -14.490 49.280 1.00 47.03 147 LEU A CA 1
ATOM 1159 C C . LEU A 1 147 ? -60.031 -14.984 48.385 1.00 47.03 147 LEU A C 1
ATOM 1161 O O . LEU A 1 147 ? -59.251 -14.214 47.830 1.00 47.03 147 LEU A O 1
ATOM 1165 N N . GLU A 1 148 ? -59.964 -16.308 48.277 1.00 56.72 148 GLU A N 1
ATOM 1166 C CA . GLU A 1 148 ? -59.282 -17.059 47.229 1.00 56.72 148 GLU A CA 1
ATOM 1167 C C . GLU A 1 148 ? -59.910 -16.756 45.855 1.00 56.72 148 GLU A C 1
ATOM 1169 O O . GLU A 1 148 ? -61.127 -16.615 45.761 1.00 56.72 148 GLU A O 1
ATOM 1174 N N . ASN A 1 149 ? -59.090 -16.695 44.798 1.00 45.56 149 ASN A N 1
ATOM 1175 C CA . ASN A 1 149 ? -59.418 -17.030 43.397 1.00 45.56 149 ASN A CA 1
ATOM 1176 C C . ASN A 1 149 ? -58.124 -16.862 42.569 1.00 45.56 149 ASN A C 1
ATOM 1178 O O . ASN A 1 149 ? -57.533 -15.791 42.568 1.00 45.56 149 ASN A O 1
ATOM 1182 N N . SER A 1 150 ? -57.475 -17.915 42.064 1.00 50.97 150 SER A N 1
ATOM 1183 C CA . SER A 1 150 ? -57.801 -18.780 40.912 1.00 50.97 150 SER A CA 1
ATOM 1184 C C . SER A 1 150 ? -57.470 -18.173 39.534 1.00 50.97 150 SER A C 1
ATOM 1186 O O . SER A 1 150 ? -58.005 -17.119 39.209 1.00 50.97 150 SER A O 1
ATOM 1188 N N . ARG A 1 151 ? -56.757 -18.977 38.716 1.00 44.84 151 ARG A N 1
ATOM 1189 C CA . ARG A 1 151 ? -56.594 -18.953 37.234 1.00 44.84 151 ARG A CA 1
ATOM 1190 C C . ARG A 1 151 ? -55.588 -17.941 36.664 1.00 44.84 151 ARG A C 1
ATOM 1192 O O . ARG A 1 151 ? -55.693 -16.756 36.928 1.00 44.84 151 ARG A O 1
ATOM 1199 N N . THR A 1 152 ? -54.451 -18.384 36.105 1.00 61.69 152 THR A N 1
ATOM 1200 C CA . THR A 1 152 ? -54.189 -18.957 34.753 1.00 61.69 152 THR A CA 1
ATOM 1201 C C . THR A 1 152 ? -54.655 -18.056 33.621 1.00 61.69 152 THR A C 1
ATOM 1203 O O . THR A 1 152 ? -55.859 -17.907 33.488 1.00 61.69 152 THR A O 1
ATOM 1206 N N . ASP A 1 153 ? -53.724 -17.582 32.787 1.00 48.38 153 ASP A N 1
ATOM 1207 C CA . ASP A 1 153 ? -53.918 -17.522 31.337 1.00 48.38 153 ASP A CA 1
ATOM 1208 C C . ASP A 1 153 ? -52.571 -17.555 30.599 1.00 48.38 153 ASP A C 1
ATOM 1210 O O . ASP A 1 153 ? -51.624 -16.828 30.908 1.00 48.38 153 ASP A O 1
ATOM 1214 N N . ASP A 1 154 ? -52.530 -18.480 29.644 1.00 48.62 154 ASP A N 1
ATOM 1215 C CA . ASP A 1 154 ? -51.516 -18.707 28.627 1.00 48.62 154 ASP A CA 1
ATOM 1216 C C . ASP A 1 154 ? -51.374 -17.494 27.698 1.00 48.62 154 ASP A C 1
ATOM 1218 O O . ASP A 1 154 ? -52.365 -16.968 27.190 1.00 48.62 154 ASP A O 1
ATOM 1222 N N . ILE A 1 155 ? -50.137 -17.112 27.368 1.00 51.69 155 ILE A N 1
ATOM 1223 C CA . ILE A 1 155 ? -49.867 -16.268 26.198 1.00 51.69 155 ILE A CA 1
ATOM 1224 C C . ILE A 1 155 ? -49.251 -17.155 25.122 1.00 51.69 155 ILE A C 1
ATOM 1226 O O . ILE A 1 155 ? -48.066 -17.489 25.134 1.00 51.69 155 ILE A O 1
ATOM 1230 N N . THR A 1 156 ? -50.111 -17.564 24.195 1.00 50.56 156 THR A N 1
ATOM 1231 C CA . THR A 1 156 ? -49.779 -18.301 22.980 1.00 50.56 156 THR A CA 1
ATOM 1232 C C . THR A 1 156 ? -49.122 -17.417 21.924 1.00 50.56 156 THR A C 1
ATOM 1234 O O . THR A 1 156 ? -49.533 -16.285 21.680 1.00 50.56 156 THR A O 1
ATOM 1237 N N . ASN A 1 157 ? -48.149 -18.024 21.246 1.00 45.44 157 ASN A N 1
ATOM 1238 C CA . ASN A 1 157 ? -47.493 -17.595 20.015 1.00 45.44 157 ASN A CA 1
ATOM 1239 C C . ASN A 1 157 ? -48.452 -17.066 18.932 1.00 45.44 157 ASN A C 1
ATOM 1241 O O . ASN A 1 157 ? -49.408 -17.743 18.557 1.00 45.44 157 ASN A O 1
ATOM 1245 N N . GLY A 1 158 ? -48.095 -15.928 18.333 1.00 39.66 158 GLY A N 1
ATOM 1246 C CA . GLY A 1 158 ? -48.598 -15.481 17.035 1.00 39.66 158 GLY A CA 1
ATOM 1247 C C . GLY A 1 158 ? -47.514 -15.632 15.972 1.00 39.66 158 GLY A C 1
ATOM 1248 O O . GLY A 1 158 ? -46.593 -14.822 15.907 1.00 39.66 158 GLY A O 1
ATOM 1249 N N . GLY A 1 159 ? -47.618 -16.678 15.150 1.00 37.88 159 GLY A N 1
ATOM 1250 C CA . GLY A 1 159 ? -46.883 -16.786 13.893 1.00 37.88 159 GLY A CA 1
ATOM 1251 C C . GLY A 1 159 ? -47.514 -15.894 12.823 1.00 37.88 159 GLY A C 1
ATOM 1252 O O . GLY A 1 159 ? -48.739 -15.803 12.741 1.00 37.88 159 GLY A O 1
ATOM 1253 N N . LEU A 1 160 ? -46.682 -15.270 11.987 1.00 45.12 160 LEU A N 1
ATOM 1254 C CA . LEU A 1 160 ? -47.123 -14.633 10.749 1.00 45.12 160 LEU A CA 1
ATOM 1255 C C . LEU A 1 160 ? -46.496 -15.347 9.551 1.00 45.12 160 LEU A C 1
ATOM 1257 O O . LEU A 1 160 ? -45.308 -15.663 9.521 1.00 45.12 160 LEU A O 1
ATOM 1261 N N . VAL A 1 161 ? -47.385 -15.642 8.614 1.00 41.09 161 VAL A N 1
ATOM 1262 C CA . VAL A 1 161 ? -47.257 -16.537 7.476 1.00 41.09 161 VAL A CA 1
ATOM 1263 C C . VAL A 1 161 ? -46.648 -15.830 6.262 1.00 41.09 161 VAL A C 1
ATOM 1265 O O . VAL A 1 161 ? -46.851 -14.643 6.031 1.00 41.09 161 VAL A O 1
ATOM 1268 N N . SER A 1 162 ? -45.928 -16.655 5.507 1.00 45.31 162 SER A N 1
ATOM 1269 C CA . SER A 1 162 ? -45.516 -16.635 4.101 1.00 45.31 162 SER A CA 1
ATOM 1270 C C . SER A 1 162 ? -46.249 -15.723 3.108 1.00 45.31 162 SER A C 1
ATOM 1272 O O . SER A 1 162 ? -47.468 -15.610 3.146 1.00 45.31 162 SER A O 1
ATOM 1274 N N . SER A 1 163 ? -45.500 -15.245 2.104 1.00 38.91 163 SER A N 1
ATOM 1275 C CA . SER A 1 163 ? -45.846 -15.091 0.667 1.00 38.91 163 SER A CA 1
ATOM 1276 C C . SER A 1 163 ? -44.588 -14.551 -0.043 1.00 38.91 163 SER A C 1
ATOM 1278 O O . SER A 1 163 ? -43.905 -13.720 0.536 1.00 38.91 163 SER A O 1
ATOM 1280 N N . GLY A 1 164 ? -44.151 -14.944 -1.236 1.00 36.84 164 GLY A N 1
ATOM 1281 C CA . GLY A 1 164 ? -44.653 -15.855 -2.253 1.00 36.84 164 GLY A CA 1
ATOM 1282 C C . GLY A 1 164 ? -43.511 -16.143 -3.241 1.00 36.84 164 GLY A C 1
ATOM 1283 O O . GLY A 1 164 ? -42.562 -15.368 -3.359 1.00 36.84 164 GLY A O 1
ATOM 1284 N N . LYS A 1 165 ? -43.592 -17.312 -3.876 1.00 44.06 165 LYS A N 1
ATOM 1285 C CA . LYS A 1 165 ? -42.801 -17.707 -5.041 1.00 44.06 165 LYS A CA 1
ATOM 1286 C C . LYS A 1 165 ? -43.298 -16.934 -6.260 1.00 44.06 165 LYS A C 1
ATOM 1288 O O . LYS A 1 165 ? -44.509 -16.819 -6.386 1.00 44.06 165 LYS A O 1
ATOM 1293 N N . ASP A 1 166 ? -42.400 -16.582 -7.173 1.00 48.31 166 ASP A N 1
ATOM 1294 C CA . ASP A 1 166 ? -42.707 -16.584 -8.603 1.00 48.31 166 ASP A CA 1
ATOM 1295 C C . ASP A 1 166 ? -41.522 -17.204 -9.351 1.00 48.31 166 ASP A C 1
ATOM 1297 O O . ASP A 1 166 ? -40.382 -16.741 -9.282 1.00 48.31 166 ASP A O 1
ATOM 1301 N N . GLU A 1 167 ? -41.827 -18.336 -9.977 1.00 53.00 167 GLU A N 1
ATOM 1302 C CA . GLU A 1 167 ? -41.018 -19.095 -10.922 1.00 53.00 167 GLU A CA 1
ATOM 1303 C C . GLU A 1 167 ? -41.250 -18.465 -12.308 1.00 53.00 167 GLU A C 1
ATOM 1305 O O . GLU A 1 167 ? -42.394 -18.361 -12.747 1.00 53.00 167 GLU A O 1
ATOM 1310 N N . ILE A 1 168 ? -40.188 -18.042 -13.000 1.00 50.84 168 ILE A N 1
ATOM 1311 C CA . ILE A 1 168 ? -40.224 -17.803 -14.449 1.00 50.84 168 ILE A CA 1
ATOM 1312 C C . ILE A 1 168 ? -39.068 -18.588 -15.062 1.00 50.84 168 ILE A C 1
ATOM 1314 O O . ILE A 1 168 ? -37.898 -18.232 -14.920 1.00 50.84 168 ILE A O 1
ATOM 1318 N N . GLU A 1 169 ? -39.439 -19.690 -15.703 1.00 53.81 169 GLU A N 1
ATOM 1319 C CA . GLU A 1 169 ? -38.656 -20.389 -16.712 1.00 53.81 169 GLU A CA 1
ATOM 1320 C C . GLU A 1 169 ? -38.818 -19.641 -18.042 1.00 53.81 169 GLU A C 1
ATOM 1322 O O . GLU A 1 169 ? -39.944 -19.390 -18.469 1.00 53.81 169 GLU A O 1
ATOM 1327 N N . GLU A 1 170 ? -37.717 -19.328 -18.725 1.00 53.94 170 GLU A N 1
ATOM 1328 C CA . GLU A 1 170 ? -37.744 -19.178 -20.180 1.00 53.94 170 GLU A CA 1
ATOM 1329 C C . GLU A 1 170 ? -36.404 -19.644 -20.766 1.00 53.94 170 GLU A C 1
ATOM 1331 O O . GLU A 1 170 ? -35.350 -19.034 -20.573 1.00 53.94 170 GLU A O 1
ATOM 1336 N N . GLU A 1 171 ? -36.457 -20.794 -21.437 1.00 54.34 171 GLU A N 1
ATOM 1337 C CA . GLU A 1 171 ? -35.402 -21.321 -22.294 1.00 54.34 171 GLU A CA 1
ATOM 1338 C C . GLU A 1 171 ? -35.476 -20.653 -23.677 1.00 54.34 171 GLU A C 1
ATOM 1340 O O . GLU A 1 171 ? -36.554 -20.519 -24.254 1.00 54.34 171 GLU A O 1
ATOM 1345 N N . GLY A 1 172 ? -34.323 -20.290 -24.249 1.00 39.56 172 GLY A N 1
ATOM 1346 C CA . GLY A 1 172 ? -34.227 -19.761 -25.612 1.00 39.56 172 GLY A CA 1
ATOM 1347 C C . GLY A 1 172 ? -32.792 -19.762 -26.146 1.00 39.56 172 GLY A C 1
ATOM 1348 O O 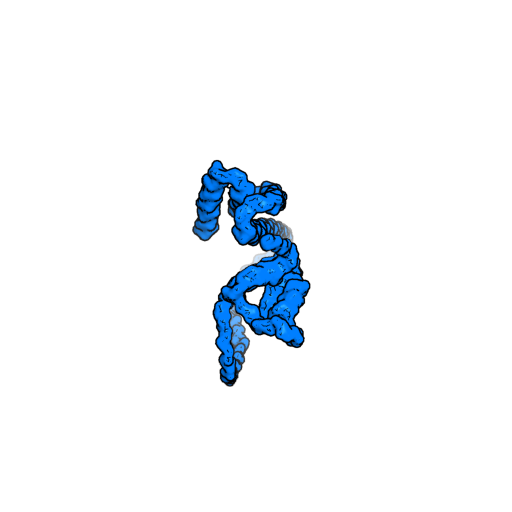. GLY A 1 172 ? -31.922 -19.074 -25.632 1.00 39.56 172 GLY A O 1
ATOM 1349 N N . GLU A 1 173 ? -32.551 -20.581 -27.165 1.00 39.66 173 GLU A N 1
ATOM 1350 C CA . GLU A 1 173 ? -31.274 -21.061 -27.705 1.00 39.66 173 GLU A CA 1
ATOM 1351 C C . GLU A 1 173 ? -30.246 -20.057 -28.298 1.00 39.66 173 GLU A C 1
ATOM 1353 O O . GLU A 1 173 ? -30.577 -19.141 -29.041 1.00 39.66 173 GLU A O 1
ATOM 1358 N N . LYS A 1 174 ? -28.964 -20.406 -28.070 1.00 46.03 174 LYS A N 1
ATOM 1359 C CA . LYS A 1 174 ? -27.789 -20.487 -28.982 1.00 46.03 174 LYS A CA 1
ATOM 1360 C C . LYS A 1 174 ? -27.526 -19.386 -30.031 1.00 46.03 174 LYS A C 1
ATOM 1362 O O . LYS A 1 174 ? -28.169 -19.344 -31.071 1.00 46.03 174 LYS A O 1
ATOM 1367 N N . MET A 1 175 ? -26.337 -18.781 -29.930 1.00 35.41 175 MET A N 1
ATOM 1368 C CA . MET A 1 175 ? -25.337 -18.775 -31.015 1.00 35.41 175 MET A CA 1
ATOM 1369 C C . MET A 1 175 ? -23.923 -18.675 -30.422 1.00 35.41 175 MET A C 1
ATOM 1371 O O . MET A 1 175 ? -23.674 -17.883 -29.520 1.00 35.41 175 MET A O 1
ATOM 1375 N N . GLY A 1 176 ? -23.022 -19.542 -30.888 1.00 41.97 176 GLY A N 1
ATOM 1376 C CA . GLY A 1 176 ? -21.651 -19.652 -30.398 1.00 41.97 176 GLY A CA 1
ATOM 1377 C C . GLY A 1 176 ? -20.695 -18.675 -31.074 1.00 41.97 176 GLY A C 1
ATOM 1378 O O . GLY A 1 176 ? -20.780 -18.461 -32.280 1.00 41.97 176 GLY A O 1
ATOM 1379 N N . VAL A 1 177 ? -19.748 -18.157 -30.292 1.00 37.59 177 VAL A N 1
ATOM 1380 C CA . VAL A 1 177 ? -18.478 -17.600 -30.765 1.00 37.59 177 VAL A CA 1
ATOM 1381 C C . VAL A 1 177 ? -17.409 -17.995 -29.743 1.00 37.59 177 VAL A C 1
ATOM 1383 O O . VAL A 1 177 ? -17.557 -17.733 -28.551 1.00 37.59 177 VAL A O 1
ATOM 1386 N N . ASP A 1 178 ? -16.370 -18.680 -30.221 1.00 40.34 178 ASP A N 1
ATOM 1387 C CA . ASP A 1 178 ? -15.171 -19.050 -29.467 1.00 40.34 178 ASP A CA 1
ATOM 1388 C C . ASP A 1 178 ? -14.493 -17.781 -28.926 1.00 40.34 178 ASP A C 1
ATOM 1390 O O . ASP A 1 178 ? -13.903 -17.008 -29.682 1.00 40.34 178 ASP A O 1
ATOM 1394 N N . SER A 1 179 ? -14.594 -17.567 -27.612 1.00 44.47 179 SER A N 1
ATOM 1395 C CA . SER A 1 179 ? -13.924 -16.482 -26.898 1.00 44.47 179 SER A CA 1
ATOM 1396 C C . SER A 1 179 ? -12.694 -17.052 -26.202 1.00 44.47 179 SER A C 1
ATOM 1398 O O . SER A 1 179 ? -12.790 -17.868 -25.283 1.00 44.47 179 SER A O 1
ATOM 1400 N N . THR A 1 180 ? -11.518 -16.663 -26.682 1.00 41.38 180 THR A N 1
ATOM 1401 C CA . THR A 1 180 ? -10.230 -17.087 -26.137 1.00 41.38 180 THR A CA 1
ATOM 1402 C C . THR A 1 180 ? -10.110 -16.702 -24.662 1.00 41.38 180 THR A C 1
ATOM 1404 O O . THR A 1 180 ? -10.238 -15.536 -24.304 1.00 41.38 180 THR A O 1
ATOM 1407 N N . ASN A 1 181 ? -9.848 -17.712 -23.829 1.00 40.88 181 ASN A N 1
ATOM 1408 C CA . ASN A 1 181 ? -9.615 -17.657 -22.386 1.00 40.88 181 ASN A CA 1
ATOM 1409 C C . ASN A 1 181 ? -8.615 -16.556 -21.974 1.00 40.88 181 ASN A C 1
ATOM 1411 O O . ASN A 1 181 ? -7.400 -16.748 -22.039 1.00 40.88 181 ASN A O 1
ATOM 1415 N N . THR A 1 182 ? -9.127 -15.444 -21.453 1.00 45.84 182 THR A N 1
ATOM 1416 C CA . THR A 1 182 ? -8.393 -14.551 -20.550 1.00 45.84 182 THR A CA 1
ATOM 1417 C C . THR A 1 182 ? -9.092 -14.565 -19.195 1.00 45.84 182 THR A C 1
ATOM 1419 O O . THR A 1 182 ? -10.275 -14.254 -19.099 1.00 45.84 182 THR A O 1
ATOM 1422 N N . ASP A 1 183 ? -8.369 -14.979 -18.149 1.00 41.16 183 ASP A N 1
ATOM 1423 C CA . ASP A 1 183 ? -8.874 -15.113 -16.777 1.00 41.16 183 ASP A CA 1
ATOM 1424 C C . ASP A 1 183 ? -9.530 -13.803 -16.269 1.00 41.16 183 ASP A C 1
ATOM 1426 O O . ASP A 1 183 ? -8.811 -12.840 -15.977 1.00 41.16 183 ASP A O 1
ATOM 1430 N N . PRO A 1 184 ? -10.856 -13.761 -16.026 1.00 47.66 184 PRO A N 1
ATOM 1431 C CA . PRO A 1 184 ? -11.587 -12.542 -15.637 1.00 47.66 184 PRO A CA 1
ATOM 1432 C C . PRO A 1 184 ? -11.246 -12.018 -14.226 1.00 47.66 184 PRO A C 1
ATOM 1434 O O . PRO A 1 184 ? -11.787 -11.019 -13.758 1.00 47.66 184 PRO A O 1
ATOM 1437 N N . LYS A 1 185 ? -10.346 -12.688 -13.495 1.00 43.84 185 LYS A N 1
ATOM 1438 C CA . LYS A 1 185 ? -9.989 -12.343 -12.108 1.00 43.84 185 LYS A CA 1
ATOM 1439 C C . LYS A 1 185 ? -8.877 -11.297 -11.988 1.00 43.84 185 LYS A C 1
ATOM 1441 O O . LYS A 1 185 ? -8.689 -10.767 -10.891 1.00 43.84 185 LYS A O 1
ATOM 1446 N N . LYS A 1 186 ? -8.129 -11.002 -13.059 1.00 49.44 186 LYS A N 1
ATOM 1447 C CA . LYS A 1 186 ? -7.044 -10.000 -13.021 1.00 49.44 186 LYS A CA 1
ATOM 1448 C C . LYS A 1 186 ? -7.560 -8.560 -13.148 1.00 49.44 186 LYS A C 1
ATOM 1450 O O . LYS A 1 186 ? -7.070 -7.706 -12.412 1.00 49.44 186 LYS A O 1
ATOM 1455 N N . ASP A 1 187 ? -8.608 -8.321 -13.934 1.00 55.91 187 ASP A N 1
ATOM 1456 C CA . ASP A 1 187 ? -9.174 -6.973 -14.129 1.00 55.91 187 ASP A CA 1
ATOM 1457 C C . ASP A 1 187 ? -9.898 -6.422 -12.899 1.00 55.91 187 ASP A C 1
ATOM 1459 O O . ASP A 1 187 ? -9.862 -5.222 -12.621 1.00 55.91 187 ASP A O 1
ATOM 1463 N N . LEU A 1 188 ? -10.473 -7.301 -12.075 1.00 54.44 188 LEU A N 1
ATOM 1464 C CA . LEU A 1 188 ? -11.187 -6.892 -10.864 1.00 54.44 188 LEU A CA 1
ATOM 1465 C C . LEU A 1 188 ? -10.276 -6.226 -9.822 1.00 54.44 188 LEU A C 1
ATOM 1467 O O . LEU A 1 188 ? -10.745 -5.395 -9.049 1.00 54.44 188 LEU A O 1
ATOM 1471 N N . ARG A 1 189 ? -8.976 -6.554 -9.789 1.00 52.91 189 ARG A N 1
ATOM 1472 C CA . ARG A 1 189 ? -8.033 -5.947 -8.831 1.00 52.91 189 ARG A CA 1
ATOM 1473 C C . ARG A 1 189 ? -7.595 -4.547 -9.241 1.00 52.91 189 ARG A C 1
ATOM 1475 O O . ARG A 1 189 ? -7.546 -3.677 -8.377 1.00 52.91 189 ARG A O 1
ATOM 1482 N N . ALA A 1 190 ? -7.311 -4.333 -10.524 1.00 56.16 190 ALA A N 1
ATOM 1483 C CA . ALA A 1 190 ? -7.013 -3.000 -11.041 1.00 56.16 190 ALA A CA 1
ATOM 1484 C C . ALA A 1 190 ? -8.245 -2.098 -10.886 1.00 56.16 190 ALA A C 1
ATOM 1486 O O . ALA A 1 190 ? -8.168 -1.050 -10.253 1.00 56.16 190 ALA A O 1
ATOM 1487 N N . SER A 1 191 ? -9.413 -2.586 -11.314 1.00 59.03 191 SER A N 1
ATOM 1488 C CA . SER A 1 191 ? -10.709 -1.928 -11.115 1.00 59.03 191 SER A CA 1
ATOM 1489 C C . SER A 1 191 ? -10.975 -1.558 -9.650 1.00 59.03 191 SER A C 1
ATOM 1491 O O . SER A 1 191 ? -11.380 -0.432 -9.370 1.00 59.03 191 SER A O 1
ATOM 1493 N N . HIS A 1 192 ? -10.713 -2.471 -8.705 1.00 58.81 192 HIS A N 1
ATOM 1494 C CA . HIS A 1 192 ? -10.922 -2.232 -7.276 1.00 58.81 192 HIS A CA 1
ATOM 1495 C C . HIS A 1 192 ? -10.024 -1.120 -6.736 1.00 58.81 192 HIS A C 1
ATOM 1497 O O . HIS A 1 192 ? -10.527 -0.209 -6.084 1.00 58.81 192 HIS A O 1
ATOM 1503 N N . ILE A 1 193 ? -8.720 -1.170 -7.023 1.00 58.59 193 ILE A N 1
ATOM 1504 C CA . ILE A 1 193 ? -7.778 -0.162 -6.524 1.00 58.59 193 ILE A CA 1
ATOM 1505 C C . ILE A 1 193 ? -8.173 1.225 -7.038 1.00 58.59 193 ILE A C 1
ATOM 1507 O O . ILE A 1 193 ? -8.193 2.189 -6.278 1.00 58.59 193 ILE A O 1
ATOM 1511 N N . ILE A 1 194 ? -8.565 1.308 -8.306 1.00 58.81 194 ILE A N 1
ATOM 1512 C CA . ILE A 1 194 ? -8.913 2.567 -8.959 1.00 58.81 194 ILE A CA 1
ATOM 1513 C C . ILE A 1 194 ? -10.249 3.105 -8.439 1.00 58.81 194 ILE A C 1
ATOM 1515 O O . ILE A 1 194 ? -10.315 4.226 -7.938 1.00 58.81 194 ILE A O 1
ATOM 1519 N N . ARG A 1 195 ? -11.307 2.286 -8.466 1.00 55.22 195 ARG A N 1
ATOM 1520 C CA . ARG A 1 195 ? -12.649 2.708 -8.035 1.00 55.22 195 ARG A CA 1
ATOM 1521 C C . ARG A 1 195 ? -12.719 3.042 -6.551 1.00 55.22 195 ARG A C 1
ATOM 1523 O O . ARG A 1 195 ? -13.454 3.948 -6.169 1.00 55.22 195 ARG A O 1
ATOM 1530 N N . VAL A 1 196 ? -11.998 2.302 -5.709 1.00 52.44 196 VAL A N 1
ATOM 1531 C CA . VAL A 1 196 ? -12.093 2.459 -4.251 1.00 52.44 196 VAL A CA 1
ATOM 1532 C C . VAL A 1 196 ? -11.147 3.536 -3.737 1.00 52.44 196 VAL A C 1
ATOM 1534 O O . VAL A 1 196 ? -11.555 4.319 -2.881 1.00 52.44 196 VAL A O 1
ATOM 1537 N N . HIS A 1 197 ? -9.916 3.616 -4.250 1.00 54.09 197 HIS A N 1
ATOM 1538 C CA . HIS A 1 197 ? -8.919 4.540 -3.697 1.00 54.09 197 HIS A CA 1
ATOM 1539 C C . HIS A 1 197 ? -8.819 5.858 -4.450 1.00 54.09 197 HIS A C 1
ATOM 1541 O O . HIS A 1 197 ? -8.648 6.893 -3.810 1.00 54.09 197 HIS A O 1
ATOM 1547 N N . LEU A 1 198 ? -8.948 5.852 -5.777 1.00 59.25 198 LEU A N 1
ATOM 1548 C CA . LEU A 1 198 ? -8.827 7.083 -6.560 1.00 59.25 198 LEU A CA 1
ATOM 1549 C C . LEU A 1 198 ? -10.164 7.823 -6.677 1.00 59.25 198 LEU A C 1
ATOM 1551 O O . LEU A 1 198 ? -10.165 9.017 -6.944 1.00 59.25 198 LEU A O 1
ATOM 1555 N N . LYS A 1 199 ? -11.302 7.148 -6.423 1.00 69.31 199 LYS A N 1
ATOM 1556 C CA . LYS A 1 199 ? -12.669 7.667 -6.669 1.00 69.31 199 LYS A CA 1
ATOM 1557 C C . LYS A 1 199 ? -12.865 8.210 -8.092 1.00 69.31 199 LYS A C 1
ATOM 1559 O O . LYS A 1 199 ? -13.829 8.927 -8.350 1.00 69.31 199 LYS A O 1
ATOM 1564 N N . GLU A 1 200 ? -11.959 7.874 -8.998 1.00 75.50 200 GLU A N 1
ATOM 1565 C CA . GLU A 1 200 ? -12.014 8.264 -10.393 1.00 75.50 200 GLU A CA 1
ATOM 1566 C C . GLU A 1 200 ? -12.852 7.238 -11.149 1.00 75.50 200 GLU A C 1
ATOM 1568 O O . GLU A 1 200 ? -12.799 6.026 -10.898 1.00 75.50 200 GLU A O 1
ATOM 1573 N N . GLU A 1 201 ? -13.696 7.746 -12.038 1.00 82.81 201 GLU A N 1
ATOM 1574 C CA . GLU A 1 201 ? -14.517 6.920 -12.902 1.00 82.81 201 GLU A CA 1
ATOM 1575 C C . GLU A 1 201 ? -13.601 6.259 -13.937 1.00 82.81 201 GLU A C 1
ATOM 1577 O O . GLU A 1 201 ? -12.889 6.933 -14.678 1.00 82.81 201 GLU A O 1
ATOM 1582 N N . VAL A 1 202 ? -13.567 4.925 -13.933 1.00 87.69 202 VAL A N 1
ATOM 1583 C CA . VAL A 1 202 ? -12.784 4.163 -14.911 1.00 87.69 202 VAL A CA 1
ATOM 1584 C C . VAL A 1 202 ? -13.423 4.265 -16.287 1.00 87.69 202 VAL A C 1
ATOM 1586 O O . VAL A 1 202 ? -14.646 4.220 -16.423 1.00 87.69 202 VAL A O 1
ATOM 1589 N N . TRP A 1 203 ? -12.586 4.316 -17.313 1.00 92.88 203 TRP A N 1
ATOM 1590 C CA . TRP A 1 203 ? -13.031 4.365 -18.696 1.00 92.88 203 TRP A CA 1
ATOM 1591 C C . TRP A 1 203 ? -13.013 2.962 -19.286 1.00 92.88 203 TRP A C 1
ATOM 1593 O O . TRP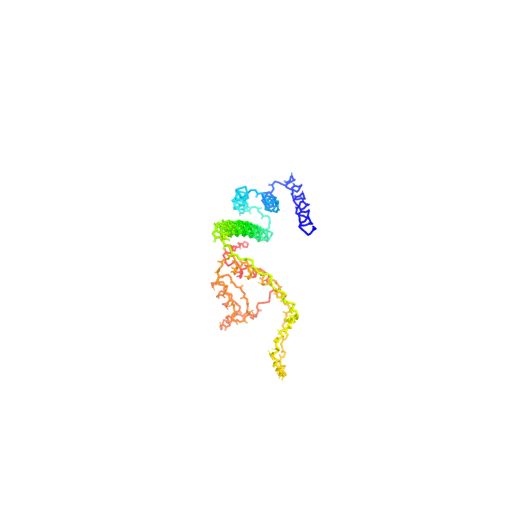 A 1 203 ? -11.980 2.304 -19.284 1.00 92.88 203 TRP A O 1
ATOM 1603 N N . THR A 1 204 ? -14.142 2.488 -19.802 1.00 93.31 204 THR A N 1
ATOM 1604 C CA . THR A 1 204 ? -14.228 1.167 -20.440 1.00 93.31 204 THR A CA 1
ATOM 1605 C C . THR A 1 204 ? -14.378 1.330 -21.952 1.00 93.31 204 THR A C 1
ATOM 1607 O O . THR A 1 204 ? -15.175 2.150 -22.413 1.00 93.31 204 THR A O 1
ATOM 1610 N N . CYS A 1 205 ? -13.599 0.584 -22.737 1.00 95.62 205 CYS A N 1
ATOM 1611 C CA . CYS A 1 205 ? -13.768 0.507 -24.187 1.00 95.62 205 CYS A CA 1
ATOM 1612 C C . CYS A 1 205 ? -15.096 -0.189 -24.508 1.00 95.62 205 CYS A C 1
ATOM 1614 O O . CYS A 1 205 ? -15.349 -1.294 -24.037 1.00 95.62 205 CYS A O 1
ATOM 1616 N N . SER A 1 206 ? -15.935 0.434 -25.334 1.00 94.44 206 SER A N 1
ATOM 1617 C CA . SER A 1 206 ? -17.239 -0.122 -25.710 1.00 94.44 206 SER A CA 1
ATOM 1618 C C . SER A 1 206 ? -17.155 -1.336 -26.639 1.00 94.44 206 SER A C 1
ATOM 1620 O O . SER A 1 206 ? -18.146 -2.040 -26.788 1.00 94.44 206 SER A O 1
ATOM 1622 N N . GLU A 1 207 ? -16.014 -1.564 -27.293 1.00 93.19 207 GLU A N 1
ATOM 1623 C CA . GLU A 1 207 ? -15.851 -2.638 -28.282 1.00 93.19 207 GLU A CA 1
ATOM 1624 C C . GLU A 1 207 ? -15.211 -3.908 -27.715 1.00 93.19 207 GLU A C 1
ATOM 1626 O O . GLU A 1 207 ? -15.599 -5.004 -28.111 1.00 93.19 207 GLU A O 1
ATOM 1631 N N . CYS A 1 208 ? -14.236 -3.783 -26.809 1.00 91.81 208 CYS A N 1
ATOM 1632 C CA . CYS A 1 208 ? -13.531 -4.934 -26.230 1.00 91.81 208 CYS A CA 1
ATOM 1633 C C . CYS A 1 208 ? -13.574 -4.999 -24.697 1.00 91.81 208 CYS A C 1
ATOM 1635 O O . CYS A 1 208 ? -12.896 -5.838 -24.111 1.00 91.81 208 CYS A O 1
ATOM 1637 N N . GLU A 1 209 ? -14.328 -4.108 -24.048 1.00 92.06 209 GLU A N 1
ATOM 1638 C CA . GLU A 1 209 ? -14.484 -4.031 -22.586 1.00 92.06 209 GLU A CA 1
ATOM 1639 C C . GLU A 1 209 ? -13.181 -3.793 -21.794 1.00 92.06 209 GLU A C 1
ATOM 1641 O O . GLU A 1 209 ? -13.174 -3.868 -20.565 1.00 92.06 209 GLU A O 1
ATOM 1646 N N . ALA A 1 210 ? -12.079 -3.430 -22.462 1.00 84.12 210 ALA A N 1
ATOM 1647 C CA . ALA A 1 210 ? -10.832 -3.061 -21.795 1.00 84.12 210 ALA A CA 1
ATOM 1648 C C . ALA A 1 210 ? -11.029 -1.842 -20.873 1.00 84.12 210 ALA A C 1
ATOM 1650 O O . ALA A 1 210 ? -11.717 -0.884 -21.234 1.00 84.12 210 ALA A O 1
ATOM 1651 N N . ILE A 1 211 ? -10.425 -1.876 -19.680 1.00 86.44 211 ILE A N 1
ATOM 1652 C CA . ILE A 1 211 ? -10.569 -0.845 -18.641 1.00 86.44 211 ILE A CA 1
ATOM 1653 C C . ILE A 1 211 ? -9.309 0.028 -18.593 1.00 86.44 211 ILE A C 1
ATOM 1655 O O . ILE A 1 211 ? -8.195 -0.484 -18.503 1.00 86.44 211 ILE A O 1
ATOM 1659 N N . PHE A 1 212 ? -9.500 1.343 -18.589 1.00 86.44 212 PHE A N 1
ATOM 1660 C CA . PHE A 1 212 ? -8.461 2.368 -18.589 1.00 86.44 212 PHE A CA 1
ATOM 1661 C C . PHE A 1 212 ? -8.628 3.314 -17.403 1.00 86.44 212 PHE A C 1
ATOM 1663 O O . PHE A 1 212 ? -9.735 3.534 -16.899 1.00 86.44 212 PHE A O 1
ATOM 1670 N N . LEU A 1 213 ? -7.503 3.883 -16.975 1.00 80.69 213 LEU A N 1
ATOM 1671 C CA . LEU A 1 213 ? -7.454 4.905 -15.935 1.00 80.69 213 LEU A CA 1
ATOM 1672 C C . LEU A 1 213 ? -7.893 6.264 -16.480 1.00 80.69 213 LEU A C 1
ATOM 1674 O O . LEU A 1 213 ? -8.671 6.960 -15.835 1.00 80.69 213 LEU A O 1
ATOM 1678 N N . PHE A 1 214 ? -7.437 6.616 -17.684 1.00 84.00 214 PHE A N 1
ATOM 1679 C CA . PHE A 1 214 ? -7.691 7.924 -18.284 1.00 84.00 214 PHE A CA 1
ATOM 1680 C C . PHE A 1 214 ? -8.474 7.825 -19.597 1.00 84.00 214 PHE A C 1
ATOM 1682 O O . PHE A 1 214 ? -8.293 6.897 -20.387 1.00 84.00 214 PHE A O 1
ATOM 1689 N N . GLU A 1 215 ? -9.307 8.834 -19.867 1.00 91.94 215 GLU A N 1
ATOM 1690 C CA . GLU A 1 215 ? -10.083 8.923 -21.111 1.00 91.94 215 GLU A CA 1
ATOM 1691 C C . GLU A 1 215 ? -9.172 8.922 -22.345 1.00 91.94 215 GLU A C 1
ATOM 1693 O O . GLU A 1 215 ? -9.434 8.239 -23.332 1.00 91.94 215 GLU A O 1
ATOM 1698 N N . THR A 1 216 ? -8.046 9.630 -22.251 1.00 89.94 216 THR A N 1
ATOM 1699 C CA . THR A 1 216 ? -7.045 9.733 -23.316 1.00 89.94 216 THR A CA 1
ATOM 1700 C C . THR A 1 216 ? -6.398 8.389 -23.656 1.00 89.94 216 THR A C 1
ATOM 1702 O O . THR A 1 216 ? -6.073 8.155 -24.819 1.00 89.94 216 THR A O 1
ATOM 1705 N N . GLU A 1 217 ? -6.229 7.494 -22.677 1.00 87.69 217 GLU A N 1
ATOM 1706 C CA . GLU A 1 217 ? -5.716 6.134 -22.896 1.00 87.69 217 GLU A CA 1
ATOM 1707 C C . GLU A 1 217 ? -6.753 5.262 -23.600 1.00 87.69 217 GLU A C 1
ATOM 1709 O O . GLU A 1 217 ? -6.419 4.589 -24.576 1.00 87.69 217 GLU A O 1
ATOM 1714 N N . ARG A 1 218 ? -8.019 5.326 -23.161 1.00 94.75 218 ARG A N 1
ATOM 1715 C CA . ARG A 1 218 ? -9.135 4.656 -23.845 1.00 94.75 218 ARG A CA 1
ATOM 1716 C C . ARG A 1 218 ? -9.240 5.128 -25.294 1.00 94.75 218 ARG A C 1
ATOM 1718 O O . ARG A 1 218 ? -9.378 4.307 -26.194 1.00 94.75 218 ARG A O 1
ATOM 1725 N N . ASP A 1 219 ? -9.156 6.431 -25.540 1.00 93.06 219 ASP A N 1
ATOM 1726 C CA . ASP A 1 219 ? -9.258 6.995 -26.888 1.00 93.06 219 ASP A CA 1
ATOM 1727 C C . ASP A 1 219 ? -8.077 6.583 -27.770 1.00 93.06 219 ASP A C 1
ATOM 1729 O O . ASP A 1 219 ? -8.265 6.242 -28.940 1.00 93.06 219 ASP A O 1
ATOM 1733 N N . HIS A 1 220 ? -6.863 6.548 -27.212 1.00 89.75 220 HIS A N 1
ATOM 1734 C CA . HIS A 1 220 ? -5.693 6.027 -27.917 1.00 89.75 220 HIS A CA 1
ATOM 1735 C C . HIS A 1 220 ? -5.877 4.549 -28.261 1.00 89.75 220 HIS A C 1
ATOM 1737 O O . HIS A 1 220 ? -5.619 4.146 -29.394 1.00 89.75 220 HIS A O 1
ATOM 1743 N N . HIS A 1 221 ? -6.353 3.748 -27.310 1.00 92.88 221 HIS A N 1
ATOM 1744 C CA . HIS A 1 221 ? -6.658 2.342 -27.525 1.00 92.88 221 HIS A CA 1
ATOM 1745 C C . HIS A 1 221 ? -7.712 2.155 -28.622 1.00 92.88 221 HIS A C 1
ATOM 1747 O O . HIS A 1 221 ? -7.472 1.404 -29.565 1.00 92.88 221 HIS A O 1
ATOM 1753 N N . ASN A 1 222 ? -8.825 2.891 -28.561 1.00 93.50 222 ASN A N 1
ATOM 1754 C CA . ASN A 1 222 ? -9.854 2.881 -29.600 1.00 93.50 222 ASN A CA 1
ATOM 1755 C C . ASN A 1 222 ? -9.245 3.222 -30.961 1.00 93.50 222 ASN A C 1
ATOM 1757 O O . ASN A 1 222 ? -9.490 2.529 -31.944 1.00 93.50 222 ASN A O 1
ATOM 1761 N N . LYS A 1 223 ? -8.359 4.216 -31.019 1.00 90.44 223 LYS A N 1
ATOM 1762 C CA . LYS A 1 223 ? -7.691 4.587 -32.266 1.00 90.44 223 LYS A CA 1
ATOM 1763 C C . LYS A 1 223 ? -6.715 3.531 -32.786 1.00 90.44 223 LYS A C 1
ATOM 1765 O O . LYS A 1 223 ? -6.627 3.311 -33.987 1.00 90.44 223 LYS A O 1
ATOM 1770 N N . ALA A 1 224 ? -5.957 2.894 -31.904 1.00 86.81 224 ALA A N 1
ATOM 1771 C CA . ALA A 1 224 ? -4.920 1.940 -32.289 1.00 86.81 224 ALA A CA 1
ATOM 1772 C C . ALA A 1 224 ? -5.481 0.549 -32.621 1.00 86.81 224 ALA A C 1
ATOM 1774 O O . ALA A 1 224 ? -4.964 -0.132 -33.508 1.00 86.81 224 ALA A O 1
ATOM 1775 N N . VAL A 1 225 ? -6.516 0.122 -31.896 1.00 88.38 225 VAL A N 1
ATOM 1776 C CA . VAL A 1 225 ? -7.065 -1.240 -31.945 1.00 88.38 225 VAL A CA 1
ATOM 1777 C C . VAL A 1 225 ? -8.352 -1.303 -32.765 1.00 88.38 225 VAL A C 1
ATOM 1779 O O . VAL A 1 225 ? -8.550 -2.269 -33.503 1.00 88.38 225 VAL A O 1
ATOM 1782 N N . HIS A 1 226 ? -9.198 -0.274 -32.670 1.00 89.31 226 HIS A N 1
ATOM 1783 C CA . HIS A 1 226 ? -10.573 -0.300 -33.174 1.00 89.31 226 HIS A CA 1
ATOM 1784 C C . HIS A 1 226 ? -10.819 0.598 -34.393 1.00 89.31 226 HIS A C 1
ATOM 1786 O O . HIS A 1 226 ? -11.691 0.288 -35.206 1.00 89.31 226 HIS A O 1
ATOM 1792 N N . SER A 1 227 ? -10.030 1.659 -34.606 1.00 83.94 227 SER A N 1
ATOM 1793 C CA . SER A 1 227 ? -10.149 2.491 -35.810 1.00 83.94 227 SER A CA 1
ATOM 1794 C C . SER A 1 227 ? -9.665 1.747 -37.055 1.00 83.94 227 SER A C 1
ATOM 1796 O O . SER A 1 227 ? -8.521 1.854 -37.491 1.00 83.94 227 SER A O 1
ATOM 1798 N N . ARG A 1 228 ? -10.589 1.004 -37.658 1.00 65.44 228 ARG A N 1
ATOM 1799 C CA . ARG A 1 228 ? -10.552 0.570 -39.053 1.00 65.44 228 ARG A CA 1
ATOM 1800 C C . ARG A 1 228 ? -11.054 1.710 -39.935 1.00 65.44 228 ARG A C 1
ATOM 1802 O O . ARG A 1 228 ? -12.187 1.668 -40.394 1.00 65.44 228 ARG A O 1
ATOM 1809 N N . GLU A 1 229 ? -10.234 2.719 -40.180 1.00 64.00 229 GLU A N 1
ATOM 1810 C CA . GLU A 1 229 ? -10.533 3.677 -41.250 1.00 64.00 229 GLU A CA 1
ATOM 1811 C C . GLU A 1 229 ? -9.382 3.689 -42.251 1.00 64.00 229 GLU A C 1
ATOM 1813 O O . GLU A 1 229 ? -8.312 4.227 -41.988 1.00 64.00 229 GLU A O 1
ATOM 1818 N N . ASP A 1 230 ? -9.629 3.006 -43.371 1.00 57.91 230 ASP A N 1
ATOM 1819 C CA . ASP A 1 230 ? -9.127 3.259 -44.725 1.00 57.91 230 ASP A CA 1
ATOM 1820 C C . ASP A 1 230 ? -7.632 3.539 -44.945 1.00 57.91 230 ASP A C 1
ATOM 1822 O O . ASP A 1 230 ? -7.268 4.038 -46.008 1.00 57.91 230 ASP A O 1
ATOM 1826 N N . ASP A 1 231 ? -6.739 3.188 -44.019 1.00 60.09 231 ASP A N 1
ATOM 1827 C CA . ASP A 1 231 ? -5.301 3.227 -44.285 1.00 60.09 231 ASP A CA 1
ATOM 1828 C C . ASP A 1 231 ? -4.899 1.992 -45.123 1.00 60.09 231 ASP A C 1
ATOM 1830 O O . ASP A 1 231 ? -4.878 0.870 -44.600 1.00 60.09 231 ASP A O 1
ATOM 1834 N N . PRO A 1 232 ? -4.548 2.152 -46.419 1.00 61.84 232 PRO A N 1
ATOM 1835 C CA . PRO A 1 232 ? -4.117 1.044 -47.272 1.00 61.84 232 PRO A CA 1
ATOM 1836 C C . PRO A 1 232 ? -2.814 0.378 -46.793 1.00 61.84 232 PRO A C 1
ATOM 1838 O O . PRO A 1 232 ? -2.425 -0.659 -47.336 1.00 61.84 232 PRO A O 1
ATOM 1841 N N . LEU A 1 233 ? -2.132 0.941 -45.789 1.00 61.03 233 LEU A N 1
ATOM 1842 C CA . LEU A 1 233 ? -0.967 0.349 -45.131 1.00 61.03 233 LEU A CA 1
ATOM 1843 C C . LEU A 1 233 ? -1.305 -0.433 -43.848 1.00 61.03 233 LEU A C 1
ATOM 1845 O O . LEU A 1 233 ? -0.406 -1.072 -43.290 1.00 61.03 233 LEU A O 1
ATOM 1849 N N . TRP A 1 234 ? -2.560 -0.457 -43.386 1.00 57.88 234 TRP A N 1
ATOM 1850 C CA . TRP A 1 234 ? -2.943 -1.169 -42.162 1.00 57.88 234 TRP A CA 1
ATOM 1851 C C . TRP A 1 234 ? -3.040 -2.690 -42.393 1.00 57.88 234 TRP A C 1
ATOM 1853 O O . TRP A 1 234 ? -3.947 -3.196 -43.055 1.00 57.88 234 TRP A O 1
ATOM 1863 N N . LYS A 1 235 ? -2.080 -3.456 -41.852 1.00 56.53 235 LYS A N 1
ATOM 1864 C CA . LYS A 1 235 ? -1.907 -4.906 -42.104 1.00 56.53 235 LYS A CA 1
ATOM 1865 C C . LYS A 1 235 ? -2.660 -5.831 -41.134 1.00 56.53 235 LYS A C 1
ATOM 1867 O O . LYS A 1 235 ? -2.133 -6.872 -40.741 1.00 56.53 235 LYS A O 1
ATOM 1872 N N . GLY A 1 236 ? -3.911 -5.515 -40.814 1.00 54.41 236 GLY A N 1
ATOM 1873 C CA . GLY A 1 236 ? -4.777 -6.430 -40.063 1.00 54.41 236 GLY A CA 1
ATOM 1874 C C . GLY A 1 236 ? -4.528 -6.445 -38.546 1.00 54.41 236 GLY A C 1
ATOM 1875 O O . GLY A 1 236 ? -3.680 -5.705 -38.049 1.00 54.41 236 GLY A O 1
ATOM 1876 N N . PRO A 1 237 ? -5.289 -7.273 -37.800 1.00 49.00 237 PRO A N 1
ATOM 1877 C CA . PRO A 1 237 ? -5.286 -7.265 -36.340 1.00 49.00 237 PRO A CA 1
ATOM 1878 C C . PRO A 1 237 ? -3.882 -7.533 -35.794 1.00 49.00 237 PRO A C 1
ATOM 1880 O O . PRO A 1 237 ? -3.222 -8.497 -36.192 1.00 49.00 237 PRO A O 1
ATOM 1883 N N . PHE A 1 238 ? -3.438 -6.665 -34.881 1.00 57.00 238 PHE A N 1
ATOM 1884 C CA . PHE A 1 238 ? -2.161 -6.786 -34.185 1.00 57.00 238 PHE A CA 1
ATOM 1885 C C . PHE A 1 238 ? -2.069 -8.160 -33.514 1.00 57.00 238 PHE A C 1
ATOM 1887 O O . PHE A 1 238 ? -2.741 -8.435 -32.523 1.00 57.00 238 PHE A O 1
ATOM 1894 N N . ASN A 1 239 ? -1.236 -9.043 -34.067 1.00 55.00 239 ASN A N 1
ATOM 1895 C CA . ASN A 1 239 ? -0.932 -10.312 -33.426 1.00 55.00 239 ASN A CA 1
ATOM 1896 C C . ASN A 1 239 ? 0.084 -10.052 -32.305 1.00 55.00 239 ASN A C 1
ATOM 1898 O O . ASN A 1 239 ? 1.279 -9.888 -32.562 1.00 55.00 239 ASN A O 1
ATOM 1902 N N . ILE A 1 240 ? -0.426 -10.012 -31.075 1.00 47.66 240 ILE A N 1
ATOM 1903 C CA . ILE A 1 240 ? 0.316 -9.768 -29.832 1.00 47.66 240 ILE A CA 1
ATOM 1904 C C . ILE A 1 240 ? 1.498 -10.744 -29.679 1.00 47.66 240 ILE A C 1
ATOM 1906 O O . ILE A 1 240 ? 2.543 -10.361 -29.158 1.00 47.66 240 ILE A O 1
ATOM 1910 N N . GLU A 1 241 ? 1.401 -11.968 -30.211 1.00 46.75 241 GLU A N 1
ATOM 1911 C CA . GLU A 1 241 ? 2.489 -12.955 -30.143 1.00 46.75 241 GLU A CA 1
ATOM 1912 C C . GLU A 1 241 ? 3.699 -12.592 -31.011 1.00 46.75 241 GLU A C 1
ATOM 1914 O O . GLU A 1 241 ? 4.796 -13.097 -30.780 1.00 46.75 241 GLU A O 1
ATOM 1919 N N . LYS A 1 242 ? 3.530 -11.733 -32.025 1.00 49.66 242 LYS A N 1
ATOM 1920 C CA . LYS A 1 242 ? 4.594 -11.419 -32.993 1.00 49.66 242 LYS A CA 1
ATOM 1921 C C . LYS A 1 242 ? 5.323 -10.108 -32.723 1.00 49.66 242 LYS A C 1
ATOM 1923 O O . LYS A 1 242 ? 6.322 -9.854 -33.392 1.00 49.66 242 LYS A O 1
ATOM 1928 N N . ASN A 1 243 ? 4.843 -9.272 -31.801 1.00 45.62 243 ASN A N 1
ATOM 1929 C CA . ASN A 1 243 ? 5.477 -7.987 -31.504 1.00 45.62 243 ASN A CA 1
ATOM 1930 C C . ASN A 1 243 ? 5.216 -7.526 -30.052 1.00 45.62 243 ASN A C 1
ATOM 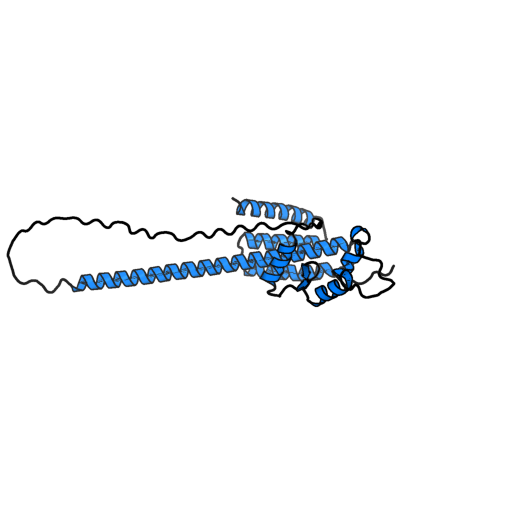1932 O O . ASN A 1 243 ? 4.378 -6.651 -29.825 1.00 45.62 243 ASN A O 1
ATOM 1936 N N . PRO A 1 244 ? 5.904 -8.116 -29.057 1.00 50.69 244 PRO A N 1
ATOM 1937 C CA . PRO A 1 244 ? 5.698 -7.792 -27.643 1.00 50.69 244 PRO A CA 1
ATOM 1938 C C . PRO A 1 244 ? 6.088 -6.346 -27.288 1.00 50.69 244 PRO A C 1
ATOM 1940 O O . PRO A 1 244 ? 5.485 -5.756 -26.393 1.00 50.69 244 PRO A O 1
ATOM 1943 N N . ASP A 1 245 ? 7.011 -5.728 -28.030 1.00 48.06 245 ASP A N 1
ATOM 1944 C CA . ASP A 1 245 ? 7.451 -4.342 -27.801 1.00 48.06 245 ASP A CA 1
ATOM 1945 C C . ASP A 1 245 ? 6.372 -3.306 -28.171 1.00 48.06 245 ASP A C 1
ATOM 1947 O O . ASP A 1 245 ? 6.377 -2.166 -27.695 1.00 48.06 245 ASP A O 1
ATOM 1951 N N . ALA A 1 246 ? 5.385 -3.701 -28.981 1.00 52.66 246 ALA A N 1
ATOM 1952 C CA . ALA A 1 246 ? 4.222 -2.870 -29.282 1.00 52.66 246 ALA A CA 1
ATOM 1953 C C . ALA A 1 246 ? 3.290 -2.709 -28.066 1.00 52.66 246 ALA A C 1
ATOM 1955 O O . ALA A 1 246 ? 2.671 -1.659 -27.919 1.00 52.66 246 ALA A O 1
ATOM 1956 N N . ILE A 1 247 ? 3.238 -3.694 -27.158 1.00 46.66 247 ILE A N 1
ATOM 1957 C CA . ILE A 1 247 ? 2.452 -3.619 -25.914 1.00 46.66 247 ILE A CA 1
ATOM 1958 C C . ILE A 1 247 ? 2.983 -2.478 -25.041 1.00 46.66 247 ILE A C 1
ATOM 1960 O O . ILE A 1 247 ? 2.217 -1.645 -24.567 1.00 46.66 247 ILE A O 1
ATOM 1964 N N . ILE A 1 248 ? 4.305 -2.387 -24.890 1.00 46.16 248 ILE A N 1
ATOM 1965 C CA . ILE A 1 248 ? 4.951 -1.345 -24.082 1.00 46.16 248 ILE A CA 1
ATOM 1966 C C . ILE A 1 248 ? 4.623 0.051 -24.636 1.00 46.16 248 ILE A C 1
ATOM 1968 O O . ILE A 1 248 ? 4.325 0.956 -23.864 1.00 46.16 248 ILE A O 1
ATOM 1972 N N . ASN A 1 249 ? 4.583 0.215 -25.961 1.00 43.97 249 ASN A N 1
ATOM 1973 C CA . ASN A 1 249 ? 4.238 1.493 -26.592 1.00 43.97 249 ASN A CA 1
ATOM 1974 C C . ASN A 1 249 ? 2.747 1.863 -26.481 1.00 43.97 249 ASN A C 1
ATOM 1976 O O . ASN A 1 249 ? 2.428 3.049 -26.433 1.00 43.97 249 ASN A O 1
ATOM 1980 N N . ILE A 1 250 ? 1.842 0.878 -26.435 1.00 47.66 250 ILE A N 1
ATOM 1981 C CA . ILE A 1 250 ? 0.395 1.112 -26.277 1.00 47.66 250 ILE A CA 1
ATOM 1982 C C . ILE A 1 250 ? 0.058 1.485 -24.829 1.00 47.66 250 ILE A C 1
ATOM 1984 O O . ILE A 1 250 ? -0.741 2.388 -24.603 1.00 47.66 250 ILE A O 1
ATOM 1988 N N . PHE A 1 251 ? 0.684 0.827 -23.850 1.00 40.72 251 PHE A N 1
ATOM 1989 C CA . PHE A 1 251 ? 0.436 1.098 -22.430 1.00 40.72 251 PHE A CA 1
ATOM 1990 C C . PHE A 1 251 ? 1.275 2.262 -21.872 1.00 40.72 251 PHE A C 1
ATOM 1992 O O . PHE A 1 251 ? 0.905 2.835 -20.852 1.00 40.72 251 PHE A O 1
ATOM 1999 N N . PHE A 1 252 ? 2.375 2.652 -22.530 1.00 44.06 252 PHE A N 1
ATOM 2000 C CA . PHE A 1 252 ? 3.262 3.733 -22.078 1.00 44.06 252 PHE A CA 1
ATOM 2001 C C . PHE A 1 252 ? 3.718 4.633 -23.248 1.00 44.06 252 PHE A C 1
ATOM 2003 O O . PHE A 1 252 ? 4.890 4.623 -23.628 1.00 44.06 252 PHE A O 1
ATOM 2010 N N . PRO A 1 253 ? 2.831 5.465 -23.825 1.00 39.97 253 PRO A N 1
ATOM 2011 C CA . PRO A 1 253 ? 3.108 6.211 -25.062 1.00 39.97 253 PRO A CA 1
ATOM 2012 C C . PRO A 1 253 ? 4.178 7.316 -24.942 1.00 39.97 253 PRO A C 1
ATOM 2014 O O . PRO A 1 253 ? 4.648 7.822 -25.958 1.00 39.97 253 PRO A O 1
ATOM 2017 N N . ASN A 1 254 ? 4.589 7.683 -23.721 1.00 38.81 254 ASN A N 1
ATOM 2018 C CA . ASN A 1 254 ? 5.640 8.678 -23.457 1.00 38.81 254 ASN A CA 1
ATOM 2019 C C . ASN A 1 254 ? 7.020 8.056 -23.167 1.00 38.81 254 ASN A C 1
ATOM 2021 O O . ASN A 1 254 ? 7.921 8.751 -22.696 1.00 38.81 254 ASN A O 1
ATOM 2025 N N . TYR A 1 255 ? 7.200 6.756 -23.411 1.00 40.06 255 TYR A N 1
ATOM 2026 C CA . TYR A 1 255 ? 8.493 6.103 -23.225 1.00 40.06 255 TYR A CA 1
ATOM 2027 C C . TYR A 1 255 ? 9.487 6.578 -24.307 1.00 40.06 255 TYR A C 1
ATOM 2029 O O . TYR A 1 255 ? 9.152 6.539 -25.496 1.00 40.06 255 TYR A O 1
ATOM 2037 N N . PRO A 1 256 ? 10.695 7.057 -23.949 1.00 37.91 256 PRO A N 1
ATOM 2038 C CA . PRO A 1 256 ? 11.671 7.503 -24.937 1.00 37.91 256 PRO A CA 1
ATOM 2039 C C . PRO A 1 256 ? 12.076 6.330 -25.837 1.00 37.91 256 PRO A C 1
ATOM 2041 O O . PRO A 1 256 ? 12.484 5.272 -25.359 1.00 37.91 256 PRO A O 1
ATOM 2044 N N . LYS A 1 257 ? 11.949 6.519 -27.156 1.00 42.16 257 LYS A N 1
ATOM 2045 C CA . LYS A 1 257 ? 12.419 5.542 -28.143 1.00 42.16 257 LYS A CA 1
ATOM 2046 C C . LYS A 1 257 ? 13.946 5.513 -28.115 1.00 42.16 257 LYS A C 1
ATOM 2048 O O . LYS A 1 257 ? 14.574 6.564 -28.245 1.00 42.16 257 LYS A O 1
ATOM 2053 N N . TYR A 1 258 ? 14.525 4.325 -27.955 1.00 43.09 258 TYR A N 1
ATOM 2054 C CA . TYR A 1 258 ? 15.966 4.143 -28.089 1.00 43.09 258 TYR A CA 1
ATOM 2055 C C . TYR A 1 258 ? 16.391 4.435 -29.537 1.00 43.09 258 TYR A C 1
ATOM 2057 O O . TYR A 1 258 ? 15.683 4.026 -30.461 1.00 43.09 258 TYR A O 1
ATOM 2065 N N . PRO A 1 259 ? 17.502 5.154 -29.758 1.00 45.78 259 PRO A N 1
ATOM 2066 C CA . PRO A 1 259 ? 18.164 5.128 -31.051 1.00 45.78 259 PRO A CA 1
ATOM 2067 C C . PRO A 1 259 ? 18.758 3.730 -31.284 1.00 45.78 259 PRO A C 1
ATOM 2069 O O . PRO A 1 259 ? 19.311 3.144 -30.351 1.00 45.78 259 PRO A O 1
ATOM 2072 N N . ASP A 1 260 ? 18.598 3.229 -32.511 1.00 50.03 260 ASP A N 1
ATOM 2073 C CA . ASP A 1 260 ? 19.206 1.981 -32.999 1.00 50.03 260 ASP A CA 1
ATOM 2074 C C . ASP A 1 260 ? 20.743 1.984 -32.886 1.00 50.03 260 ASP A C 1
ATOM 2076 O O . ASP A 1 260 ? 21.362 3.059 -33.102 1.00 50.03 260 ASP A O 1
#

Radius of gyration: 34.7 Å; chains: 1; bounding box: 87×31×108 Å

Sequence (260 aa):
TLRETRLSTVEDLKKKITDFSFKSDDVLVSVISKAFDVSHMIMKGSNDSRIITALKSLASERSLCFQDENFIDPSLRSMTYGFLESFQLTLLHLYEEKNQKKESSEISTQTDEAIRINVMTMTDFADGLVSTGNEEMEKDHSSTDSLENSRTDDITNGGLVSSGKDEIEEEGEKMGVDSTNTDPKKDLRASHIIRVHLKEEVWTCSECEAIFLFETERDHHNKAVHSREDDPLWKGPFNIEKNPDAIINIFFPNYPKYPD

pLDDT: mean 71.33, std 18.1, range [35.41, 95.62]

Organism: NCBI:txid358040

Foldseek 3Di:
DVLVVVLVVLVVVLVVLVVVVVVDPQLLSVLVNLLSVLVNCLSVVHDPVVSVVSLVVSVVSLVVNPVPPPDPDPVVVVVSNVVSVVSSLVSVVSNVVSVVVVVVVVVVVVVVVVVVVVVVVVVVVVVVVVVPPPDPDPDDDDDDDDDDDDDDDDDDDDDDDDDDDDDDDDDDDDDDDDDDDDPPVPVVVVVCSCCPPVVQDWDAAPPPRDTHNDPVLSVLCCVVAPPPDDDPPDDDGPPCVPCVVVVCCSVPVPDDDDDD

Secondary structure (DSSP, 8-state):
-HHHHHHHHHHHHHHHHHHHHTT---HHHHHHHHHHHHHHHHHTT--HHHHHHHHHHHHHHHHHHTS-TT-S-HHHHHHHHHHHHHHHHHHHHHHHHHHHHHHHHHHHHHHHHHHHHHHHHHHHHHHHHHTTSSSS-----------------------------------------------TTTHHHHHHHIIIII-PPPEE-TTT--EESSHHHHHHHIIIII-----TT--SS--GGG-THHHHHHH-TTSPPPP-

InterPro domains:
  IPR013087 Zinc finger C2H2-type [PS00028] (205-226)
  IPR013087 Zinc finger C2H2-type [PS50157] (203-231)